Protein AF-A0A2T2R4X3-F1 (afdb_monomer)

Radius of gyration: 27.29 Å; Cα contacts (8 Å, |Δi|>4): 284; chains: 1; bounding box: 64×88×54 Å

Sequence (188 aa):
MTKTNITIAIIVLLVLVGGAMYLERGEDPSYSSNTPQATTTQSTSTDAGGTSTTTEAGTKVSGEVTSYDASQTASDGPYVLTIASGDGEVTVEVPSMGLSACAATDNIADMSNISEGQTVSVLGDKQDNGAIVPCESSDHYLRIGEDQGDTSGGTTEGKAIIGTSAGGHDIPAYTYGSGGTRLLFVGG

pLDDT: mean 72.34, std 20.8, range [32.41, 97.56]

Secondary structure (DSSP, 8-state):
--HHHHHHHHHHHHHHHHTTS---------------------------S---------EEEEEEEEEEE-GGGGGTPPEEEEEEETTEEEEEEE-STTGGG-TTGGGBPPGGG--TT-EEEEEEEEPTTS-EETTSSTT-EEEES-----TT-----EEEEEEE-TTS-EEEEEEE-STT--EEEE--

Structure (mmCIF, N/CA/C/O backbone):
data_AF-A0A2T2R4X3-F1
#
_entry.id   AF-A0A2T2R4X3-F1
#
loop_
_atom_site.group_PDB
_atom_site.id
_atom_site.type_symbol
_atom_site.label_atom_id
_atom_site.label_alt_id
_atom_site.label_comp_id
_atom_site.label_asym_id
_atom_site.label_entity_id
_atom_site.label_seq_id
_atom_site.pdbx_PDB_ins_code
_atom_site.Cartn_x
_atom_site.Cartn_y
_atom_site.Cartn_z
_atom_site.occupancy
_atom_site.B_iso_or_equiv
_atom_site.auth_seq_id
_atom_site.auth_comp_id
_atom_site.auth_asym_id
_atom_site.auth_atom_id
_atom_site.pdbx_PDB_model_num
ATOM 1 N N . MET A 1 1 ? -1.025 48.979 -0.654 1.00 52.56 1 MET A N 1
ATOM 2 C CA . MET A 1 1 ? 0.324 48.494 -0.292 1.00 52.56 1 MET A CA 1
ATOM 3 C C . MET A 1 1 ? 0.206 47.780 1.048 1.00 52.56 1 MET A C 1
ATOM 5 O O . MET A 1 1 ? -0.298 48.399 1.963 1.00 52.56 1 MET A O 1
ATOM 9 N N . THR A 1 2 ? 0.524 46.510 1.273 1.00 50.59 2 THR A N 1
ATOM 10 C CA . THR A 1 2 ? 1.277 45.515 0.495 1.00 50.59 2 THR A CA 1
ATOM 11 C C . THR A 1 2 ? 1.263 44.209 1.316 1.00 50.59 2 THR A C 1
ATOM 13 O O . THR A 1 2 ? 2.295 43.778 1.815 1.00 50.59 2 THR A O 1
ATOM 16 N N . LYS A 1 3 ? 0.101 43.570 1.533 1.00 50.53 3 LYS A N 1
ATOM 17 C CA . LYS A 1 3 ? 0.101 42.229 2.164 1.00 50.53 3 LYS A CA 1
ATOM 18 C C . LYS A 1 3 ? 0.698 41.176 1.221 1.00 50.53 3 LYS A C 1
ATOM 20 O O . LYS A 1 3 ? 1.437 40.311 1.665 1.00 50.53 3 LYS A O 1
ATOM 25 N N . THR A 1 4 ? 0.492 41.341 -0.085 1.00 55.78 4 THR A N 1
ATOM 26 C CA . THR A 1 4 ? 1.034 40.458 -1.128 1.00 55.78 4 THR A CA 1
ATOM 27 C C . THR A 1 4 ? 2.552 40.584 -1.307 1.00 55.78 4 THR A C 1
ATOM 29 O O . THR A 1 4 ? 3.206 39.610 -1.661 1.00 55.78 4 THR A O 1
ATOM 32 N N . ASN A 1 5 ? 3.152 41.744 -1.007 1.00 52.62 5 ASN A N 1
ATOM 33 C CA . ASN A 1 5 ? 4.594 41.933 -1.231 1.00 52.62 5 ASN A CA 1
ATOM 34 C C . ASN A 1 5 ? 5.452 41.363 -0.091 1.00 52.62 5 ASN A C 1
ATOM 36 O O . ASN A 1 5 ? 6.643 41.149 -0.292 1.00 52.62 5 ASN A O 1
ATOM 40 N N . ILE A 1 6 ? 4.866 41.090 1.082 1.00 60.84 6 ILE A N 1
ATOM 41 C CA . ILE A 1 6 ? 5.591 40.473 2.203 1.00 60.84 6 ILE A CA 1
ATOM 42 C C . ILE A 1 6 ? 5.824 38.981 1.928 1.00 60.84 6 ILE A C 1
ATOM 44 O O . ILE A 1 6 ? 6.917 38.480 2.171 1.00 60.84 6 ILE A O 1
ATOM 48 N N . THR A 1 7 ? 4.848 38.282 1.341 1.00 63.22 7 THR A N 1
ATOM 49 C CA . THR A 1 7 ? 4.974 36.848 1.034 1.00 63.22 7 THR A CA 1
ATOM 50 C C . THR A 1 7 ? 6.028 36.579 -0.043 1.00 63.22 7 THR A C 1
ATOM 52 O O . THR A 1 7 ? 6.824 35.655 0.096 1.00 63.22 7 THR A O 1
ATOM 55 N N . ILE A 1 8 ? 6.098 37.423 -1.079 1.00 66.50 8 ILE A N 1
ATOM 56 C CA . ILE A 1 8 ? 7.091 37.274 -2.157 1.00 66.50 8 ILE A CA 1
ATOM 57 C C . ILE A 1 8 ? 8.517 37.499 -1.624 1.00 66.50 8 ILE A C 1
ATOM 59 O O . ILE A 1 8 ? 9.433 36.772 -2.002 1.00 66.50 8 ILE A O 1
ATOM 63 N N . ALA A 1 9 ? 8.711 38.442 -0.695 1.00 64.88 9 ALA A N 1
ATOM 64 C CA . ALA A 1 9 ? 10.026 38.708 -0.109 1.00 64.88 9 ALA A CA 1
ATOM 65 C C . ALA A 1 9 ? 10.570 37.525 0.718 1.00 64.88 9 ALA A C 1
ATOM 67 O O . ALA A 1 9 ? 11.773 37.273 0.700 1.00 64.88 9 ALA A O 1
ATOM 68 N N . ILE A 1 10 ? 9.701 36.770 1.400 1.00 67.69 10 ILE A N 1
ATOM 69 C CA . ILE A 1 10 ? 10.103 35.613 2.221 1.00 67.69 10 ILE A CA 1
ATOM 70 C C . ILE A 1 10 ? 10.527 34.426 1.343 1.00 67.69 10 ILE A C 1
ATOM 72 O O . ILE A 1 10 ? 11.527 33.774 1.638 1.00 67.69 10 ILE A O 1
ATOM 76 N N . ILE A 1 11 ? 9.822 34.178 0.234 1.00 67.81 11 ILE A N 1
ATOM 77 C CA . ILE A 1 11 ? 10.152 33.077 -0.687 1.00 67.81 11 ILE A CA 1
ATOM 78 C C . ILE A 1 11 ? 11.501 33.334 -1.376 1.00 67.81 11 ILE A C 1
ATOM 80 O O . ILE A 1 11 ? 12.331 32.431 -1.457 1.00 67.81 11 ILE A O 1
ATOM 84 N N . VAL A 1 12 ? 11.770 34.575 -1.801 1.00 69.62 12 VAL A N 1
ATOM 85 C CA . VAL A 1 12 ? 13.061 34.939 -2.417 1.00 69.62 12 VAL A CA 1
ATOM 86 C C . VAL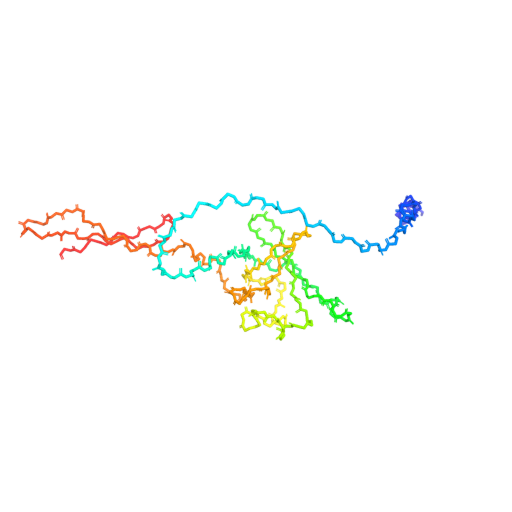 A 1 12 ? 14.222 34.803 -1.423 1.00 69.62 12 VAL A C 1
ATOM 88 O O . VAL A 1 12 ? 15.303 34.358 -1.806 1.00 69.62 12 VAL A O 1
ATOM 91 N N . LEU A 1 13 ? 14.004 35.119 -0.142 1.00 65.62 13 LEU A N 1
ATOM 92 C CA . LEU A 1 13 ? 15.028 34.956 0.893 1.00 65.62 13 LEU A CA 1
ATOM 93 C C . LEU A 1 13 ? 15.375 33.473 1.134 1.00 65.62 13 LEU A C 1
ATOM 95 O O . LEU A 1 13 ? 16.547 33.139 1.283 1.00 65.62 13 LEU A O 1
ATOM 99 N N . LEU A 1 14 ? 14.381 32.578 1.128 1.00 63.72 14 LEU A N 1
ATOM 100 C CA . LEU A 1 14 ? 14.600 31.140 1.338 1.00 63.72 14 LEU A CA 1
ATOM 101 C C . LEU A 1 14 ? 15.361 30.482 0.177 1.00 63.72 14 LEU A C 1
ATOM 103 O O . LEU A 1 14 ? 16.243 29.659 0.418 1.00 63.72 14 LEU A O 1
ATOM 107 N N . VAL A 1 15 ? 15.095 30.890 -1.067 1.00 62.38 15 VAL A N 1
ATOM 108 C CA . VAL A 1 15 ? 15.812 30.369 -2.247 1.00 62.38 15 VAL A CA 1
ATOM 109 C C . VAL A 1 15 ? 17.277 30.830 -2.272 1.00 62.38 15 VAL A C 1
ATOM 111 O O . VAL A 1 15 ? 18.151 30.069 -2.678 1.00 62.38 15 VAL A O 1
ATOM 114 N N . LEU A 1 16 ? 17.579 32.038 -1.782 1.00 59.97 16 LEU A N 1
ATOM 115 C CA . LEU A 1 16 ? 18.956 32.550 -1.735 1.00 59.97 16 LEU A CA 1
ATOM 116 C C . LEU A 1 16 ? 19.811 31.920 -0.626 1.00 59.97 16 LEU A C 1
ATOM 118 O O . LEU A 1 16 ? 21.020 31.800 -0.800 1.00 59.97 16 LEU A O 1
ATOM 122 N N . VAL A 1 17 ? 19.211 31.495 0.492 1.00 59.41 17 VAL A N 1
ATOM 123 C CA . VAL A 1 17 ? 19.948 30.832 1.587 1.00 59.41 17 VAL A CA 1
AT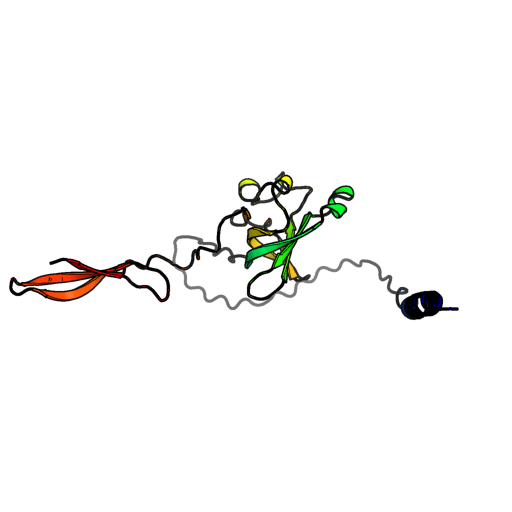OM 124 C C . VAL A 1 17 ? 20.090 29.321 1.345 1.00 59.41 17 VAL A C 1
ATOM 126 O O . VAL A 1 17 ? 21.105 28.740 1.721 1.00 59.41 17 VAL A O 1
ATOM 129 N N . GLY A 1 18 ? 19.132 28.680 0.663 1.00 52.25 18 GLY A N 1
ATOM 130 C CA . GLY A 1 18 ? 19.181 27.243 0.351 1.00 52.25 18 GLY A CA 1
ATOM 131 C C . GLY A 1 18 ? 20.086 26.848 -0.827 1.00 52.25 18 GLY A C 1
ATOM 132 O O . GLY A 1 18 ? 20.411 25.674 -0.978 1.00 52.25 18 GLY A O 1
ATOM 133 N N . GLY A 1 19 ? 20.522 27.803 -1.656 1.00 48.69 19 GLY A N 1
ATOM 134 C CA . GLY A 1 19 ? 21.270 27.533 -2.893 1.00 48.69 19 GLY A CA 1
ATOM 135 C C . GLY A 1 19 ? 22.766 27.220 -2.743 1.00 48.69 19 GLY A C 1
ATOM 136 O O . GLY A 1 19 ? 23.425 26.996 -3.753 1.00 48.69 19 GLY A O 1
ATOM 137 N N . ALA A 1 20 ? 23.328 27.214 -1.529 1.00 48.44 20 ALA A N 1
ATOM 138 C CA . ALA A 1 20 ? 24.778 27.080 -1.324 1.00 48.44 20 ALA A CA 1
ATOM 139 C C . ALA A 1 20 ? 25.260 25.679 -0.887 1.00 48.44 20 ALA A C 1
ATOM 141 O O . ALA A 1 20 ? 26.456 25.504 -0.681 1.00 48.44 20 ALA A O 1
ATOM 142 N N . MET A 1 21 ? 24.377 24.680 -0.745 1.00 52.19 21 MET A N 1
ATOM 143 C CA . MET A 1 21 ? 24.750 23.340 -0.240 1.00 52.19 21 MET A CA 1
ATOM 144 C C . MET A 1 21 ? 24.709 22.204 -1.275 1.00 52.19 21 MET A C 1
ATOM 146 O O . MET A 1 21 ? 24.630 21.041 -0.898 1.00 52.19 21 MET A O 1
ATOM 150 N N . TYR A 1 22 ? 24.796 22.500 -2.572 1.00 50.09 22 TYR A N 1
ATOM 151 C CA . TYR A 1 22 ? 24.893 21.456 -3.601 1.00 50.09 22 TYR A CA 1
ATOM 152 C C . TYR A 1 22 ? 26.055 21.718 -4.555 1.00 50.09 22 TYR A C 1
ATOM 154 O O . TYR A 1 22 ? 25.873 22.047 -5.722 1.00 50.09 22 TYR A O 1
ATOM 162 N N . LEU A 1 23 ? 27.274 21.580 -4.041 1.00 51.78 23 LEU A N 1
ATOM 163 C CA . LEU A 1 23 ? 28.455 21.329 -4.858 1.00 51.78 23 LEU A CA 1
ATOM 164 C C . LEU A 1 23 ? 29.497 20.582 -4.021 1.00 51.78 23 LEU A C 1
ATOM 166 O O . LEU A 1 23 ? 29.715 20.912 -2.863 1.00 51.78 23 LEU A O 1
ATOM 170 N N . GLU A 1 24 ? 30.117 19.597 -4.675 1.00 51.75 24 GLU A N 1
ATOM 171 C CA . GLU A 1 24 ? 31.257 18.775 -4.244 1.00 51.75 24 GLU A CA 1
ATOM 172 C C . GLU A 1 24 ? 30.943 17.502 -3.444 1.00 51.75 24 GLU A C 1
ATOM 174 O O . GLU A 1 24 ? 31.024 17.466 -2.220 1.00 51.75 24 GLU A O 1
ATOM 179 N N . ARG A 1 25 ? 30.761 16.393 -4.179 1.00 44.69 25 ARG A N 1
ATOM 180 C CA . ARG A 1 25 ? 31.727 15.282 -4.101 1.00 44.69 25 ARG A CA 1
ATOM 181 C C . ARG A 1 25 ? 31.624 14.363 -5.319 1.00 44.69 25 ARG A C 1
ATOM 183 O O . ARG A 1 25 ? 30.694 13.574 -5.441 1.00 44.69 25 ARG A O 1
ATOM 190 N N . GLY A 1 26 ? 32.583 14.498 -6.230 1.00 53.31 26 GLY A N 1
ATOM 191 C CA . GLY A 1 26 ? 32.941 13.433 -7.158 1.00 53.31 26 GLY A CA 1
ATOM 192 C C . GLY A 1 26 ? 34.090 12.638 -6.553 1.00 53.31 26 GLY A C 1
ATOM 193 O O . GLY A 1 26 ? 35.098 13.243 -6.204 1.00 53.31 26 GLY A O 1
ATOM 194 N N . GLU A 1 27 ? 33.932 11.322 -6.437 1.00 51.34 27 GLU A N 1
ATOM 195 C CA . GLU A 1 27 ? 35.016 10.359 -6.224 1.00 51.34 27 GLU A CA 1
ATOM 196 C C . GLU A 1 27 ? 34.699 9.103 -7.059 1.00 51.34 27 GLU A C 1
ATOM 198 O O . GLU A 1 27 ? 33.587 8.575 -7.023 1.00 51.34 27 GLU A O 1
ATOM 203 N N . ASP A 1 28 ? 35.671 8.703 -7.878 1.00 53.62 28 ASP A N 1
ATOM 204 C CA . ASP A 1 28 ? 35.612 7.641 -8.885 1.00 53.62 28 ASP A CA 1
ATOM 205 C C . ASP A 1 28 ? 35.375 6.225 -8.305 1.00 53.62 28 ASP A C 1
ATOM 207 O O . ASP A 1 28 ? 35.784 5.934 -7.177 1.00 53.62 28 ASP A O 1
ATOM 211 N N . PRO A 1 29 ? 34.804 5.283 -9.086 1.00 53.03 29 PRO A N 1
ATOM 212 C CA . PRO A 1 29 ? 34.627 3.897 -8.664 1.00 53.03 29 PRO A CA 1
ATOM 213 C C . PRO A 1 29 ? 35.933 3.100 -8.809 1.00 53.03 29 PRO A C 1
ATOM 215 O O . PRO A 1 29 ? 36.344 2.737 -9.912 1.00 53.03 29 PRO A O 1
ATOM 218 N N . SER A 1 30 ? 36.564 2.759 -7.684 1.00 47.72 30 SER A N 1
ATOM 219 C CA . SER A 1 30 ? 37.603 1.725 -7.631 1.00 47.72 30 SER A CA 1
ATOM 220 C C . SER A 1 30 ? 37.015 0.421 -7.096 1.00 47.72 30 SER A C 1
ATOM 222 O O . SER A 1 30 ? 36.612 0.320 -5.938 1.00 47.72 30 SER A O 1
ATOM 224 N N . TYR A 1 31 ? 36.970 -0.584 -7.968 1.00 50.25 31 TYR A N 1
ATOM 225 C CA . TYR A 1 31 ? 36.731 -1.983 -7.627 1.00 50.25 31 TYR A CA 1
ATOM 226 C C . TYR A 1 31 ? 37.808 -2.466 -6.640 1.00 50.25 31 TYR A C 1
ATOM 228 O O . TYR A 1 31 ? 38.994 -2.468 -6.969 1.00 50.25 31 TYR A O 1
ATOM 236 N N . SER A 1 32 ? 37.409 -2.942 -5.459 1.00 42.88 32 SER A N 1
ATOM 237 C CA . SER A 1 32 ? 38.261 -3.800 -4.630 1.00 42.88 32 SER A CA 1
ATOM 238 C C . SER A 1 32 ? 37.408 -4.770 -3.820 1.00 42.88 32 SER A C 1
ATOM 240 O O . SER A 1 32 ? 36.730 -4.409 -2.861 1.00 42.88 32 SER A O 1
ATOM 242 N N . SER A 1 33 ? 37.437 -6.024 -4.260 1.00 57.03 33 SER A N 1
ATOM 243 C CA . SER A 1 33 ? 36.934 -7.195 -3.558 1.00 57.03 33 SER A CA 1
ATOM 244 C C . SER A 1 33 ? 37.706 -7.395 -2.255 1.00 57.03 33 SER A C 1
ATOM 246 O O . SER A 1 33 ? 38.887 -7.729 -2.308 1.00 57.03 33 SER A O 1
ATOM 248 N N . ASN A 1 34 ? 37.049 -7.246 -1.105 1.00 45.91 34 ASN A N 1
ATOM 249 C CA . ASN A 1 34 ? 37.437 -7.923 0.132 1.00 45.91 34 ASN A CA 1
ATOM 250 C C . ASN A 1 34 ? 36.245 -8.005 1.086 1.00 45.91 34 ASN A C 1
ATOM 252 O O . ASN A 1 34 ? 35.848 -7.031 1.718 1.00 45.91 34 ASN A O 1
ATOM 256 N N . THR A 1 35 ? 35.699 -9.211 1.156 1.00 50.47 35 THR A N 1
ATOM 257 C CA . THR A 1 35 ? 34.667 -9.689 2.069 1.00 50.47 35 THR A CA 1
ATOM 258 C C . THR A 1 35 ? 35.179 -9.710 3.514 1.00 50.47 35 THR A C 1
ATOM 260 O O . THR A 1 35 ? 36.136 -10.434 3.797 1.00 50.47 35 THR A O 1
ATOM 263 N N . PR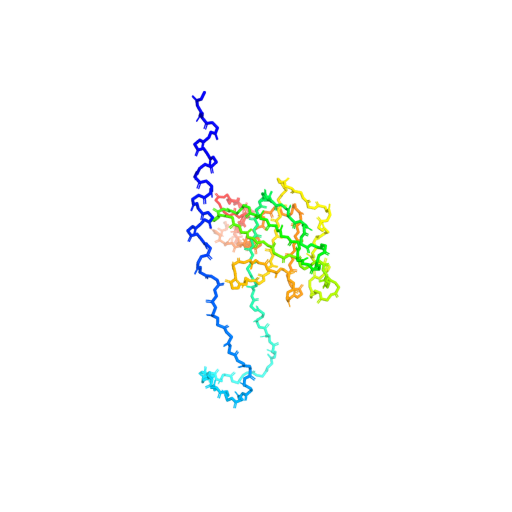O A 1 36 ? 34.522 -9.035 4.471 1.00 41.34 36 PRO A N 1
ATOM 264 C CA . PRO A 1 36 ? 34.576 -9.415 5.872 1.00 41.34 36 PRO A CA 1
ATOM 265 C C . PRO A 1 36 ? 33.493 -10.467 6.109 1.00 41.34 36 PRO A C 1
ATOM 267 O O . PRO A 1 36 ? 32.298 -10.185 6.146 1.00 41.34 36 PRO A O 1
ATOM 270 N N . GLN A 1 37 ? 33.946 -11.709 6.223 1.00 45.53 37 GLN A N 1
ATOM 271 C CA . GLN A 1 37 ? 33.173 -12.852 6.677 1.00 45.53 37 GLN A CA 1
ATOM 272 C C . GLN A 1 37 ? 32.629 -12.554 8.082 1.00 45.53 37 GLN A C 1
ATOM 274 O O . GLN A 1 37 ? 33.370 -12.576 9.064 1.00 45.53 37 GLN A O 1
ATOM 279 N N . ALA A 1 38 ? 31.336 -12.240 8.172 1.00 44.88 38 ALA A N 1
ATOM 280 C CA . ALA A 1 38 ? 30.631 -12.181 9.441 1.00 44.88 38 ALA A CA 1
ATOM 281 C C . ALA A 1 38 ? 30.484 -13.611 9.973 1.00 44.88 38 ALA A C 1
ATOM 283 O O . ALA A 1 38 ? 29.833 -14.463 9.371 1.00 44.88 38 ALA A O 1
ATOM 284 N N . THR A 1 39 ? 31.150 -13.874 11.093 1.00 39.62 39 THR A N 1
ATOM 285 C CA . THR A 1 39 ? 31.073 -15.120 11.850 1.00 39.62 39 THR A CA 1
ATOM 286 C C . THR A 1 39 ? 29.647 -15.333 12.348 1.00 39.62 39 THR A C 1
ATOM 288 O O . THR A 1 39 ? 29.223 -14.748 13.343 1.00 39.62 39 THR A O 1
ATOM 291 N N . THR A 1 40 ? 28.906 -16.192 11.657 1.00 41.94 40 THR A N 1
ATOM 292 C CA . THR A 1 40 ? 27.657 -16.770 12.146 1.00 41.94 40 THR A CA 1
ATOM 293 C C . THR A 1 40 ? 27.997 -17.806 13.214 1.00 41.94 40 THR A C 1
ATOM 295 O O . THR A 1 40 ? 28.657 -18.807 12.934 1.00 41.94 40 THR A O 1
ATOM 298 N N . THR A 1 41 ? 27.544 -17.590 14.448 1.00 37.69 41 THR A N 1
ATOM 299 C CA . THR A 1 41 ? 27.499 -18.651 15.461 1.00 37.69 41 THR A CA 1
ATOM 300 C C . THR A 1 41 ? 26.431 -19.652 15.034 1.00 37.69 41 THR A C 1
ATOM 302 O O . THR A 1 41 ? 25.245 -19.498 15.313 1.00 37.69 41 THR A O 1
ATOM 305 N N . GLN A 1 42 ? 26.873 -20.656 14.286 1.00 39.62 42 GLN A N 1
ATOM 306 C CA . GLN A 1 42 ? 26.091 -21.790 13.830 1.00 39.62 42 GLN A CA 1
ATOM 307 C C . GLN A 1 42 ? 25.998 -22.807 14.974 1.00 39.62 42 GLN A C 1
ATOM 309 O O . GLN A 1 42 ? 26.922 -23.581 15.217 1.00 39.62 42 GLN A O 1
ATOM 314 N N . SER A 1 43 ? 24.878 -22.803 15.696 1.00 40.34 43 SER A N 1
ATOM 315 C CA . SER A 1 43 ? 24.484 -23.959 16.503 1.00 40.34 43 SER A CA 1
ATOM 316 C C . SER A 1 43 ? 23.943 -25.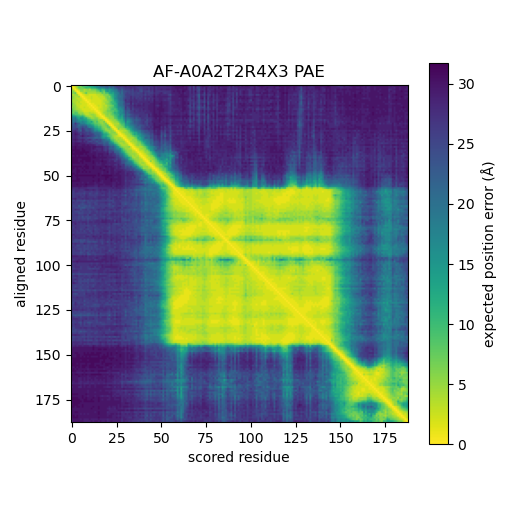024 15.557 1.00 40.34 43 SER A C 1
ATOM 318 O O . SER A 1 43 ? 22.785 -24.993 15.150 1.00 40.34 43 SER A O 1
ATOM 320 N N . THR A 1 44 ? 24.813 -25.948 15.166 1.00 32.41 44 THR A N 1
ATOM 321 C CA . THR A 1 44 ? 24.468 -27.114 14.355 1.00 32.41 44 THR A CA 1
ATOM 322 C C . THR A 1 44 ? 23.783 -28.153 15.242 1.00 32.41 44 THR A C 1
ATOM 324 O O . THR A 1 44 ? 24.449 -28.924 15.929 1.00 32.41 44 THR A O 1
ATOM 327 N N . SER A 1 45 ? 22.452 -28.197 15.237 1.00 40.75 45 SER A N 1
ATOM 328 C CA . SER A 1 45 ? 21.727 -29.426 15.563 1.00 40.75 45 SER A CA 1
ATOM 329 C C . SER A 1 45 ? 21.424 -30.138 14.252 1.00 40.75 45 SER A C 1
ATOM 331 O O . SER A 1 45 ? 20.571 -29.707 13.479 1.00 40.75 45 SER A O 1
ATOM 333 N N . THR A 1 46 ? 22.178 -31.198 13.978 1.00 41.69 46 THR A N 1
ATOM 334 C CA . THR A 1 46 ? 21.919 -32.108 12.866 1.00 41.69 46 THR A CA 1
ATOM 335 C C . THR A 1 46 ? 20.639 -32.878 13.164 1.00 41.69 46 THR A C 1
ATOM 337 O O . THR A 1 46 ? 20.672 -33.846 13.919 1.00 41.69 46 THR A O 1
ATOM 340 N N . ASP A 1 47 ? 19.531 -32.454 12.563 1.00 42.78 47 ASP A N 1
ATOM 341 C CA . ASP A 1 47 ? 18.364 -33.304 12.364 1.00 42.78 47 ASP A CA 1
ATOM 342 C C . ASP A 1 47 ? 18.039 -33.332 10.868 1.00 42.78 47 ASP A C 1
ATOM 344 O O . ASP A 1 47 ? 18.009 -32.307 10.182 1.00 42.78 47 ASP A O 1
ATOM 348 N N . ALA A 1 48 ? 17.937 -34.539 10.332 1.00 51.41 48 ALA A N 1
ATOM 349 C CA . ALA A 1 48 ? 17.823 -34.795 8.911 1.00 51.41 48 ALA A CA 1
ATOM 350 C C . ALA A 1 48 ? 16.343 -34.794 8.517 1.00 51.41 48 ALA A C 1
ATOM 352 O O . ALA A 1 48 ? 15.659 -35.798 8.691 1.00 51.41 48 ALA A O 1
ATOM 353 N N . GLY A 1 49 ? 15.860 -33.693 7.937 1.00 46.62 49 GLY A N 1
ATOM 354 C CA . GLY A 1 49 ? 14.574 -33.680 7.238 1.00 46.62 49 GLY A CA 1
ATOM 355 C C . GLY A 1 49 ? 13.863 -32.334 7.258 1.00 46.62 49 GLY A C 1
ATOM 356 O O . GLY A 1 49 ? 13.267 -31.965 8.260 1.00 46.62 49 GLY A O 1
ATOM 357 N N . GLY A 1 50 ? 13.861 -31.652 6.110 1.00 39.81 50 GLY A N 1
ATOM 358 C CA . GLY A 1 50 ? 13.010 -30.490 5.843 1.00 39.81 50 GLY A CA 1
ATOM 359 C C . GLY A 1 50 ? 13.730 -29.154 5.986 1.00 39.81 50 GLY A C 1
ATOM 360 O O . GLY A 1 50 ? 13.750 -28.552 7.054 1.00 39.81 50 GLY A O 1
ATOM 361 N N . THR A 1 51 ? 14.284 -28.652 4.883 1.00 34.50 51 THR A N 1
ATOM 362 C CA . THR A 1 51 ? 14.640 -27.236 4.755 1.00 34.50 51 THR A CA 1
ATOM 363 C C . THR A 1 51 ? 13.345 -26.425 4.701 1.00 34.50 51 THR A C 1
ATOM 365 O O . THR A 1 51 ? 12.829 -26.143 3.626 1.00 34.50 51 THR A O 1
ATOM 368 N N . SER A 1 52 ? 12.797 -26.081 5.864 1.00 41.16 52 SER A N 1
ATOM 369 C CA . SER A 1 52 ? 11.880 -24.950 5.981 1.00 41.16 52 SER A CA 1
ATOM 370 C C . SER A 1 52 ? 12.733 -23.690 6.028 1.00 41.16 52 SER A C 1
ATOM 372 O O . SER A 1 52 ? 13.290 -23.340 7.066 1.00 41.16 52 SER A O 1
ATOM 374 N N . THR A 1 53 ? 12.891 -23.032 4.883 1.00 36.44 53 THR A N 1
ATOM 375 C CA . THR A 1 53 ? 13.271 -21.621 4.841 1.00 36.44 53 THR A CA 1
ATOM 376 C C . THR A 1 53 ? 12.163 -20.837 5.529 1.00 36.44 53 THR A C 1
ATOM 378 O O . THR A 1 53 ? 11.067 -20.709 4.989 1.00 36.44 53 THR A O 1
ATOM 381 N N . THR A 1 54 ? 12.417 -20.359 6.743 1.00 41.44 54 THR A N 1
ATOM 382 C CA . THR A 1 54 ? 11.568 -19.351 7.376 1.00 41.44 54 THR A CA 1
ATOM 383 C C . THR A 1 54 ? 11.776 -18.054 6.603 1.00 41.44 54 THR A C 1
ATOM 385 O O . THR A 1 54 ? 12.719 -17.317 6.876 1.00 41.44 54 THR A O 1
ATOM 388 N N . THR A 1 55 ? 10.952 -17.839 5.578 1.00 48.81 55 THR A N 1
ATOM 389 C CA . THR A 1 55 ? 10.768 -16.553 4.899 1.00 48.81 55 THR A CA 1
ATOM 390 C C . THR A 1 55 ? 10.536 -15.500 5.981 1.00 48.81 55 THR A C 1
ATOM 392 O O . THR A 1 55 ? 9.617 -15.662 6.789 1.00 48.81 55 THR A O 1
ATOM 395 N N . GLU A 1 56 ? 11.387 -14.473 6.068 1.00 53.34 56 GLU A N 1
ATOM 396 C CA . GLU A 1 56 ? 11.081 -13.327 6.924 1.00 53.34 56 GLU A CA 1
ATOM 397 C C . GLU A 1 56 ? 9.730 -12.770 6.479 1.00 53.34 56 GLU A C 1
ATOM 399 O O . GLU A 1 56 ? 9.520 -12.447 5.312 1.00 53.34 56 GLU A O 1
ATOM 404 N N . ALA A 1 57 ? 8.774 -12.761 7.403 1.00 68.06 57 ALA A N 1
ATOM 405 C CA . ALA A 1 57 ? 7.457 -12.222 7.138 1.00 68.06 57 ALA A CA 1
ATOM 406 C C . ALA A 1 57 ? 7.606 -10.704 7.005 1.00 68.06 57 ALA A C 1
ATOM 408 O O . ALA A 1 57 ? 7.989 -10.049 7.975 1.00 68.06 57 ALA A O 1
ATOM 409 N N . GLY A 1 58 ? 7.336 -10.170 5.812 1.00 86.31 58 GLY A N 1
ATOM 410 C CA . GLY A 1 58 ? 7.410 -8.740 5.527 1.00 86.31 58 GLY A CA 1
ATOM 411 C C . GLY A 1 58 ? 6.578 -7.872 6.484 1.00 86.31 58 GLY A C 1
ATOM 412 O O . GLY A 1 58 ? 5.832 -8.335 7.351 1.00 86.31 58 GLY A O 1
ATOM 413 N N . THR A 1 59 ? 6.665 -6.559 6.305 1.00 92.62 59 THR A N 1
ATOM 414 C CA . THR A 1 59 ? 5.883 -5.589 7.075 1.00 92.62 59 THR A CA 1
ATOM 415 C C . THR A 1 59 ? 4.435 -5.565 6.592 1.00 92.62 59 THR A C 1
ATOM 417 O O . THR A 1 59 ? 4.156 -5.201 5.449 1.00 92.62 59 THR A O 1
ATOM 420 N N . LYS A 1 60 ? 3.499 -5.921 7.482 1.00 93.31 60 LYS A N 1
ATOM 421 C CA . LYS A 1 60 ? 2.057 -5.790 7.240 1.00 93.31 60 LYS A CA 1
ATOM 422 C C . LYS A 1 60 ? 1.554 -4.432 7.723 1.00 93.31 60 LYS A C 1
ATOM 424 O O . LYS A 1 60 ? 1.731 -4.090 8.889 1.00 93.31 60 LYS A O 1
ATOM 429 N N . VAL A 1 61 ? 0.862 -3.700 6.856 1.00 94.06 61 VAL A N 1
ATOM 430 C CA . VAL A 1 61 ? 0.140 -2.470 7.198 1.00 94.06 61 VAL A CA 1
ATOM 431 C C . VAL A 1 61 ? -1.268 -2.511 6.614 1.00 94.06 61 VAL A C 1
ATOM 433 O O . VAL A 1 61 ? -1.531 -3.151 5.597 1.00 94.06 61 VAL A O 1
ATOM 436 N N . SER A 1 62 ? -2.211 -1.846 7.264 1.00 93.19 62 SER A N 1
ATOM 437 C CA . SER A 1 62 ? -3.536 -1.621 6.704 1.00 93.19 62 SER A CA 1
ATOM 438 C C . SER A 1 62 ? -4.076 -0.295 7.205 1.00 93.19 62 SER A C 1
ATOM 440 O O . SER A 1 62 ? -3.771 0.131 8.317 1.00 93.19 62 SER A O 1
ATOM 442 N N . GLY A 1 63 ? -4.864 0.365 6.370 1.00 94.19 63 GLY A N 1
ATOM 443 C CA . GLY A 1 63 ? -5.355 1.698 6.655 1.00 94.19 63 GLY A CA 1
ATOM 444 C C . GLY A 1 63 ? -6.091 2.297 5.472 1.00 94.19 63 GLY A C 1
ATOM 445 O O . GLY A 1 63 ? -6.376 1.613 4.488 1.00 94.19 63 GLY A O 1
ATOM 446 N N . GLU A 1 64 ? -6.405 3.578 5.590 1.00 95.88 64 GLU A N 1
ATOM 447 C CA . GLU A 1 64 ? -7.080 4.346 4.547 1.00 95.88 64 GLU A CA 1
ATOM 448 C C . GLU A 1 64 ? -6.055 5.028 3.641 1.00 95.88 64 GLU A C 1
ATOM 450 O O . GLU A 1 64 ? -5.086 5.608 4.126 1.00 95.88 64 GLU A O 1
ATOM 455 N N . VAL A 1 65 ? -6.261 4.974 2.327 1.00 96.81 65 VAL A N 1
ATOM 456 C CA . VAL A 1 65 ? -5.433 5.702 1.360 1.00 96.81 65 VAL A CA 1
ATOM 457 C C . VAL A 1 65 ? -5.710 7.197 1.499 1.00 96.81 65 VAL A C 1
ATOM 459 O O . VAL A 1 65 ? -6.807 7.655 1.188 1.00 96.81 65 VAL A O 1
ATOM 462 N N . THR A 1 66 ? -4.719 7.968 1.939 1.00 97.50 66 THR A N 1
ATOM 463 C CA . THR A 1 66 ? -4.821 9.430 2.077 1.00 97.50 66 THR A CA 1
ATOM 464 C C . THR A 1 66 ? -4.280 10.181 0.871 1.00 97.50 66 THR A C 1
ATOM 466 O O . THR A 1 66 ? -4.666 11.325 0.651 1.00 97.50 66 THR A O 1
ATOM 469 N N . SER A 1 67 ? -3.393 9.559 0.091 1.00 96.88 67 SER A N 1
ATOM 470 C CA . SER A 1 67 ? -2.859 10.140 -1.138 1.00 96.88 67 SER A CA 1
ATOM 471 C C . SER A 1 67 ? -2.463 9.061 -2.140 1.00 96.88 67 SER A C 1
ATOM 473 O O . SER A 1 67 ? -1.978 7.993 -1.755 1.00 96.88 67 SER A O 1
ATOM 475 N N . TYR A 1 68 ? -2.653 9.360 -3.424 1.00 95.12 68 TYR A N 1
ATOM 476 C CA . TYR A 1 68 ? -2.227 8.529 -4.546 1.00 95.12 68 TYR A CA 1
ATOM 477 C C . TYR A 1 68 ? -1.492 9.380 -5.588 1.00 95.12 68 TYR A C 1
ATOM 479 O O . TYR A 1 68 ? -2.071 10.300 -6.170 1.00 95.12 68 TYR A O 1
ATOM 487 N N . ASP A 1 69 ? -0.224 9.057 -5.847 1.00 94.12 69 ASP A N 1
ATOM 488 C CA . ASP A 1 69 ? 0.611 9.729 -6.839 1.00 94.12 69 ASP A CA 1
ATOM 489 C C . ASP A 1 69 ? 1.121 8.739 -7.897 1.00 94.12 69 ASP A C 1
ATOM 491 O O . ASP A 1 69 ? 1.939 7.854 -7.638 1.00 94.12 69 ASP A O 1
ATOM 495 N N . ALA A 1 70 ? 0.636 8.921 -9.126 1.00 92.31 70 ALA A N 1
ATOM 496 C CA . ALA A 1 70 ? 1.074 8.191 -10.313 1.00 92.31 70 ALA A CA 1
ATOM 497 C C . ALA A 1 70 ? 1.987 9.030 -11.225 1.00 92.31 70 ALA A C 1
ATOM 499 O O . ALA A 1 70 ? 2.314 8.600 -12.331 1.00 92.31 70 ALA A O 1
ATOM 500 N N . SER A 1 71 ? 2.396 10.233 -10.812 1.00 91.50 71 SER A N 1
ATOM 501 C CA . SER A 1 71 ? 3.181 11.152 -11.646 1.00 91.50 71 SER A CA 1
ATOM 502 C C . SER A 1 71 ? 4.534 10.573 -12.063 1.00 91.50 71 SER A C 1
ATOM 504 O O . SER A 1 71 ? 5.014 10.858 -13.162 1.00 91.50 71 SER A O 1
ATOM 506 N N . GLN A 1 72 ? 5.120 9.706 -11.232 1.00 88.62 72 GLN A N 1
ATOM 507 C CA . GLN A 1 72 ? 6.417 9.093 -11.510 1.00 88.62 72 GLN A CA 1
ATOM 508 C C . GLN A 1 72 ? 6.357 8.010 -12.594 1.00 88.62 72 GLN A C 1
ATOM 510 O O . GLN A 1 72 ? 7.379 7.712 -13.210 1.00 88.62 72 GLN A O 1
ATOM 515 N N . THR A 1 73 ? 5.171 7.483 -12.908 1.00 87.56 73 THR A N 1
ATOM 516 C CA . THR A 1 73 ? 5.002 6.430 -13.925 1.00 87.56 73 THR A CA 1
ATOM 517 C C . THR A 1 73 ? 5.370 6.880 -15.337 1.00 87.56 73 THR A C 1
ATOM 519 O O . THR A 1 73 ? 5.746 6.056 -16.163 1.00 87.56 73 THR A O 1
ATOM 522 N N . ALA A 1 74 ? 5.337 8.189 -15.615 1.00 86.38 74 ALA A N 1
ATOM 523 C CA . ALA A 1 74 ? 5.769 8.745 -16.898 1.00 86.38 74 ALA A CA 1
ATOM 524 C C . ALA A 1 74 ? 7.284 8.603 -17.151 1.00 86.38 74 ALA A C 1
ATOM 526 O O . ALA A 1 74 ? 7.723 8.718 -18.294 1.00 86.38 74 ALA A O 1
ATOM 527 N N . SER A 1 75 ? 8.059 8.366 -16.092 1.00 87.31 75 SER A N 1
ATOM 528 C CA . SER A 1 75 ? 9.511 8.161 -16.119 1.00 87.31 75 SER A CA 1
ATOM 529 C C . SER A 1 75 ? 9.881 6.781 -15.566 1.00 87.31 75 SER A C 1
ATOM 531 O O . SER A 1 75 ? 10.926 6.637 -14.936 1.00 87.31 75 SER A O 1
ATOM 533 N N . ASP A 1 76 ? 8.995 5.795 -15.737 1.00 84.56 76 ASP A N 1
ATOM 534 C CA . ASP A 1 76 ? 9.150 4.416 -15.253 1.00 84.56 76 ASP A CA 1
ATOM 535 C C . ASP A 1 76 ? 9.307 4.290 -13.721 1.00 84.56 76 ASP A C 1
ATOM 537 O O . ASP A 1 76 ? 9.811 3.291 -13.210 1.00 84.56 76 ASP A O 1
ATOM 541 N N . GLY A 1 77 ? 8.869 5.301 -12.966 1.00 88.25 77 GLY A N 1
ATOM 542 C CA . GLY A 1 77 ? 8.879 5.305 -11.504 1.00 88.25 77 GLY A CA 1
ATOM 543 C C . GLY A 1 77 ? 7.668 4.593 -10.889 1.00 88.25 77 GLY A C 1
ATOM 544 O O . GLY A 1 77 ? 6.689 4.311 -11.587 1.00 88.25 77 GLY A O 1
ATOM 545 N N . PRO A 1 78 ? 7.707 4.275 -9.586 1.00 93.50 78 PRO A N 1
ATOM 546 C CA . PRO A 1 78 ? 6.640 3.539 -8.916 1.00 93.50 78 PRO A CA 1
ATOM 547 C C . PRO A 1 78 ? 5.358 4.372 -8.772 1.00 93.50 78 PRO A C 1
ATOM 549 O O . PRO A 1 78 ? 5.377 5.602 -8.818 1.00 93.50 78 PRO A O 1
ATOM 552 N N . TYR A 1 79 ? 4.237 3.690 -8.547 1.00 94.69 79 TYR A N 1
ATOM 553 C CA . TYR A 1 79 ? 3.070 4.300 -7.922 1.00 94.69 79 TYR A CA 1
ATOM 554 C C . TYR A 1 79 ? 3.373 4.521 -6.445 1.00 94.69 79 TYR A C 1
ATOM 556 O O . TYR A 1 79 ? 3.816 3.595 -5.761 1.00 94.69 79 TYR A O 1
ATOM 564 N N . VAL A 1 80 ? 3.113 5.727 -5.954 1.00 95.81 80 VAL A N 1
ATOM 565 C CA . VAL A 1 80 ? 3.327 6.081 -4.552 1.00 95.81 80 VAL A CA 1
ATOM 566 C C . VAL A 1 80 ? 1.969 6.254 -3.889 1.00 95.81 80 VAL A C 1
ATOM 568 O O . VAL A 1 80 ? 1.154 7.069 -4.319 1.00 95.81 80 VAL A O 1
ATOM 571 N N . LEU A 1 81 ? 1.721 5.472 -2.845 1.00 96.31 81 LEU A N 1
ATOM 572 C CA . LEU A 1 81 ? 0.514 5.554 -2.036 1.00 96.31 81 LEU A CA 1
ATOM 573 C C . LEU A 1 81 ? 0.884 5.960 -0.617 1.00 96.31 81 LEU A C 1
ATOM 575 O O . LEU A 1 81 ? 1.827 5.419 -0.045 1.00 96.31 81 LEU A O 1
ATOM 579 N N . THR A 1 82 ? 0.102 6.852 -0.024 1.00 97.38 82 THR A N 1
ATOM 580 C CA . THR A 1 82 ? 0.185 7.145 1.409 1.00 97.38 82 THR A CA 1
ATOM 581 C C . THR A 1 82 ? -1.02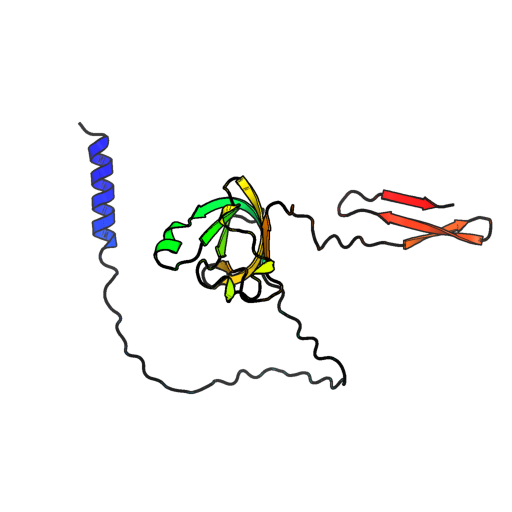7 6.545 2.095 1.00 97.38 82 THR A C 1
ATOM 583 O O . THR A 1 82 ? -2.162 6.778 1.680 1.00 97.38 82 THR A O 1
ATOM 586 N N . ILE A 1 83 ? -0.785 5.757 3.138 1.00 96.38 83 ILE A N 1
ATOM 587 C CA . ILE A 1 83 ? -1.813 5.070 3.914 1.00 96.38 83 ILE A CA 1
ATOM 588 C C . ILE A 1 83 ? -1.791 5.614 5.339 1.00 96.38 83 ILE A C 1
ATOM 590 O O . ILE A 1 83 ? -0.764 5.538 6.014 1.00 96.38 83 ILE A O 1
ATOM 594 N N . ALA A 1 84 ? -2.925 6.108 5.828 1.00 96.06 84 ALA A N 1
ATOM 595 C CA . ALA A 1 84 ? -3.121 6.393 7.242 1.00 96.06 84 ALA A CA 1
ATOM 596 C C . ALA A 1 84 ? -3.434 5.095 7.996 1.00 96.06 84 ALA A C 1
ATOM 598 O O . ALA A 1 84 ? -4.512 4.514 7.855 1.00 96.06 84 ALA A O 1
ATOM 599 N N . SER A 1 85 ? -2.475 4.656 8.805 1.00 92.44 85 SER A N 1
ATOM 600 C CA . SER A 1 85 ? -2.587 3.540 9.743 1.00 92.44 85 SER A CA 1
ATOM 601 C C . SER A 1 85 ? -2.767 4.062 11.176 1.00 92.44 85 SER A C 1
ATOM 603 O O . SER A 1 85 ? -2.531 5.237 11.461 1.00 92.44 85 SER A O 1
ATOM 605 N N . GLY A 1 86 ? -3.155 3.189 12.110 1.00 86.50 86 GLY A N 1
ATOM 606 C CA . GLY A 1 86 ? -3.303 3.543 13.529 1.00 86.50 86 GLY A CA 1
ATOM 607 C C . GLY A 1 86 ? -2.024 4.108 14.169 1.00 86.50 86 GLY A C 1
ATOM 608 O O . GLY A 1 86 ? -2.112 4.902 15.103 1.00 86.50 86 GLY A O 1
ATOM 609 N N . ASP A 1 87 ? -0.856 3.751 13.627 1.00 85.25 87 ASP A N 1
ATOM 610 C CA . ASP A 1 87 ? 0.464 4.197 14.095 1.00 85.25 87 ASP A CA 1
ATOM 611 C C . ASP A 1 87 ? 0.987 5.459 13.379 1.00 85.25 87 ASP A C 1
ATOM 613 O O . ASP A 1 87 ? 2.057 5.967 13.720 1.00 85.25 87 ASP A O 1
ATOM 617 N N . GLY A 1 88 ? 0.249 5.979 12.391 1.00 92.56 88 GLY A N 1
ATOM 618 C CA . GLY A 1 88 ? 0.638 7.130 11.575 1.00 92.56 88 GLY A CA 1
ATOM 619 C C . GLY A 1 88 ? 0.533 6.868 10.073 1.00 92.56 88 GLY A C 1
ATOM 620 O O . GLY A 1 88 ? -0.060 5.886 9.630 1.00 92.56 88 GLY A O 1
ATOM 621 N N . GLU A 1 89 ? 1.106 7.768 9.278 1.00 96.06 89 GLU A N 1
ATOM 622 C CA . GLU A 1 89 ? 1.137 7.634 7.820 1.00 96.06 89 GLU A CA 1
ATOM 623 C C . GLU A 1 89 ? 2.304 6.751 7.367 1.00 96.06 89 GLU A C 1
ATOM 625 O O . GLU A 1 89 ? 3.426 6.868 7.865 1.00 96.06 89 GLU A O 1
ATOM 630 N N . VAL A 1 90 ? 2.034 5.867 6.410 1.00 96.62 90 VAL A N 1
ATOM 631 C CA . VAL A 1 90 ? 3.008 4.944 5.825 1.00 96.62 90 VAL A CA 1
ATOM 632 C C . VAL A 1 90 ? 2.973 5.073 4.310 1.00 96.62 90 VAL A C 1
ATOM 634 O O . VAL A 1 90 ? 1.902 5.048 3.705 1.00 96.62 90 VAL A O 1
ATOM 637 N N . THR A 1 91 ? 4.149 5.181 3.698 1.00 97.56 91 THR A N 1
ATOM 638 C CA . THR A 1 91 ? 4.299 5.218 2.241 1.00 97.56 91 THR A CA 1
ATOM 639 C C . THR A 1 91 ? 4.441 3.805 1.687 1.00 97.56 91 THR A C 1
ATOM 641 O O . THR A 1 91 ? 5.198 2.992 2.219 1.00 97.56 91 THR A O 1
ATOM 644 N N . VAL A 1 92 ? 3.741 3.517 0.598 1.00 96.81 92 VAL A N 1
ATOM 645 C CA . VAL A 1 92 ? 3.818 2.262 -0.149 1.00 96.81 92 VAL A CA 1
ATOM 646 C C . VAL A 1 92 ? 4.228 2.571 -1.578 1.00 96.81 92 VAL A C 1
ATOM 648 O O . VAL A 1 92 ? 3.618 3.413 -2.235 1.00 96.81 92 VAL A O 1
ATOM 651 N N . GLU A 1 93 ? 5.260 1.884 -2.055 1.00 96.00 93 GLU A N 1
ATOM 652 C CA . GLU A 1 93 ? 5.789 2.036 -3.407 1.00 96.00 93 GLU A CA 1
ATOM 653 C C . GLU A 1 93 ? 5.504 0.762 -4.201 1.00 96.00 93 GLU A C 1
ATOM 655 O O . GLU A 1 93 ? 6.010 -0.319 -3.896 1.00 96.00 93 GLU A O 1
ATOM 660 N N . VAL A 1 94 ? 4.669 0.885 -5.231 1.00 94.38 94 VAL A N 1
ATOM 661 C CA . VAL A 1 94 ? 4.315 -0.226 -6.118 1.00 94.38 94 VAL A CA 1
ATOM 662 C C . VAL A 1 94 ? 5.020 -0.009 -7.452 1.00 94.38 94 VAL A C 1
ATOM 664 O O . VAL A 1 94 ? 4.732 0.984 -8.124 1.00 94.38 94 VAL A O 1
ATOM 667 N N . PRO A 1 95 ? 5.934 -0.898 -7.876 1.00 90.94 95 PRO A N 1
ATOM 668 C CA . PRO A 1 95 ? 6.603 -0.768 -9.167 1.00 90.94 95 PRO A CA 1
ATOM 669 C C . PRO A 1 95 ? 5.571 -0.668 -10.296 1.00 90.94 95 PRO A C 1
ATOM 671 O O . PRO A 1 95 ? 4.695 -1.519 -10.399 1.00 90.94 95 PRO A O 1
ATOM 674 N N . SER A 1 96 ? 5.637 0.373 -11.130 1.00 85.06 96 SER A N 1
ATOM 675 C CA . SER A 1 96 ? 4.708 0.528 -12.262 1.00 85.06 96 SER A CA 1
ATOM 676 C C . SER A 1 96 ? 5.168 -0.287 -13.469 1.00 85.06 96 SER A C 1
ATOM 678 O O . SER A 1 96 ? 4.393 -1.004 -14.104 1.00 85.06 96 SER A O 1
ATOM 680 N N . MET A 1 97 ? 6.471 -0.237 -13.733 1.00 72.69 97 MET A N 1
ATOM 681 C CA . MET A 1 97 ? 7.175 -1.083 -14.675 1.00 72.69 97 MET A CA 1
ATOM 682 C C . MET A 1 97 ? 7.720 -2.312 -13.959 1.00 72.69 97 MET A C 1
ATOM 684 O O . MET A 1 97 ? 8.292 -2.223 -12.877 1.00 72.69 97 MET A O 1
ATOM 688 N N . GLY A 1 98 ? 7.540 -3.481 -14.569 1.00 69.56 98 GLY A N 1
ATOM 689 C CA . GLY A 1 98 ? 7.999 -4.728 -13.966 1.00 69.56 98 GLY A CA 1
ATOM 690 C C . GLY A 1 98 ? 7.032 -5.323 -12.946 1.00 69.56 98 GLY A C 1
ATOM 691 O O . GLY A 1 98 ? 7.439 -6.224 -12.225 1.00 69.56 98 GLY A O 1
ATOM 692 N N . LEU A 1 99 ? 5.745 -4.944 -12.943 1.00 79.56 99 LEU A N 1
ATOM 693 C CA . LEU A 1 99 ? 4.727 -5.749 -12.250 1.00 79.56 99 LEU A CA 1
ATOM 694 C C . LEU A 1 99 ? 4.776 -7.210 -12.699 1.00 79.56 99 LEU A C 1
ATOM 696 O O . LEU A 1 99 ? 4.640 -8.092 -11.872 1.00 79.56 99 LEU A O 1
ATOM 700 N N . SER A 1 100 ? 5.069 -7.487 -13.971 1.00 82.00 100 SER A N 1
ATOM 701 C CA . SER A 1 100 ? 5.292 -8.853 -14.470 1.00 82.00 100 SER A CA 1
ATOM 702 C C . SER A 1 100 ? 6.567 -9.526 -13.941 1.00 82.00 100 SER A C 1
ATOM 704 O O . SER A 1 100 ? 6.717 -10.733 -14.084 1.00 82.00 100 SER A O 1
ATOM 706 N N . ALA A 1 101 ? 7.517 -8.749 -13.419 1.00 82.38 101 ALA A N 1
ATOM 707 C CA . ALA A 1 101 ? 8.732 -9.228 -12.759 1.00 82.38 101 ALA A CA 1
ATOM 708 C C . ALA A 1 101 ? 8.579 -9.271 -11.228 1.00 82.38 101 ALA A C 1
ATOM 710 O O . ALA A 1 101 ? 9.482 -9.726 -10.531 1.00 82.38 101 ALA A O 1
ATOM 711 N N . CYS A 1 102 ? 7.443 -8.799 -10.719 1.00 89.44 102 CYS A N 1
ATOM 712 C CA . CYS A 1 102 ? 7.096 -8.848 -9.318 1.00 89.44 102 CYS A CA 1
ATOM 713 C C . CYS A 1 102 ? 6.819 -10.289 -8.902 1.00 89.44 102 CYS A C 1
ATOM 715 O O . CYS A 1 102 ? 6.081 -10.993 -9.584 1.00 89.44 102 CYS A O 1
ATOM 717 N N . ALA A 1 103 ? 7.359 -10.746 -7.775 1.00 89.88 103 ALA A N 1
ATOM 718 C CA . ALA A 1 103 ? 7.059 -12.100 -7.308 1.00 89.88 103 ALA A CA 1
ATOM 719 C C . ALA A 1 103 ? 5.585 -12.237 -6.879 1.00 89.88 103 ALA A C 1
ATOM 721 O O . ALA A 1 103 ? 5.016 -13.326 -6.940 1.00 89.88 103 ALA A O 1
ATOM 722 N N . ALA A 1 104 ? 4.967 -11.121 -6.487 1.00 91.56 104 ALA A N 1
ATOM 723 C CA . ALA A 1 104 ? 3.598 -11.035 -5.999 1.00 91.56 104 ALA A CA 1
ATOM 724 C C . ALA A 1 104 ? 2.572 -10.545 -7.033 1.00 91.56 104 ALA A C 1
ATOM 726 O O . ALA A 1 104 ? 1.481 -10.176 -6.618 1.00 91.56 104 ALA A O 1
ATOM 727 N N . THR A 1 105 ? 2.863 -10.518 -8.343 1.00 90.06 105 THR A N 1
ATOM 728 C CA . THR A 1 105 ? 1.990 -9.885 -9.365 1.00 90.06 105 THR A CA 1
ATOM 729 C C . THR A 1 105 ? 0.502 -10.198 -9.200 1.00 90.06 105 THR A C 1
ATOM 731 O O . THR A 1 105 ? -0.322 -9.290 -9.251 1.00 90.06 105 THR A O 1
ATOM 734 N N . ASP A 1 106 ? 0.161 -11.466 -8.959 1.00 89.94 106 ASP A N 1
ATOM 735 C CA . ASP A 1 106 ? -1.228 -11.934 -8.848 1.00 89.94 106 ASP A CA 1
ATOM 736 C C . ASP A 1 106 ? -1.926 -11.493 -7.545 1.00 89.94 106 ASP A C 1
ATOM 738 O O . ASP A 1 106 ? -3.150 -11.553 -7.434 1.00 89.94 106 ASP A O 1
ATOM 742 N N . ASN A 1 107 ? -1.153 -11.045 -6.556 1.00 91.81 107 ASN A N 1
ATOM 743 C CA . ASN A 1 107 ? -1.601 -10.588 -5.241 1.00 91.81 107 ASN A CA 1
ATOM 744 C C . ASN A 1 107 ? -1.576 -9.055 -5.095 1.00 91.81 107 ASN A C 1
ATOM 746 O O . ASN A 1 107 ? -1.884 -8.536 -4.016 1.00 91.81 107 ASN A O 1
ATOM 750 N N . ILE A 1 108 ? -1.207 -8.329 -6.153 1.00 93.75 108 ILE A N 1
ATOM 751 C CA . ILE A 1 108 ? -1.238 -6.867 -6.197 1.00 93.75 108 ILE A CA 1
ATOM 752 C C . ILE A 1 108 ? -2.524 -6.424 -6.879 1.00 93.75 108 ILE A C 1
ATOM 754 O O . ILE A 1 108 ? -2.802 -6.773 -8.024 1.00 93.75 108 ILE A O 1
ATOM 758 N N . ALA A 1 109 ? -3.324 -5.648 -6.155 1.00 92.62 109 ALA A N 1
ATOM 759 C CA . ALA A 1 109 ? -4.520 -5.027 -6.683 1.00 92.62 109 ALA A CA 1
ATOM 760 C C . ALA A 1 109 ? -4.176 -4.158 -7.896 1.00 92.62 109 ALA A C 1
ATOM 762 O O . ALA A 1 109 ? -3.084 -3.609 -8.012 1.00 92.62 109 ALA A O 1
ATOM 763 N N . ASP A 1 110 ? -5.136 -3.998 -8.796 1.00 91.00 110 ASP A N 1
ATOM 764 C CA . ASP A 1 110 ? -4.971 -3.082 -9.915 1.00 91.00 110 ASP A CA 1
ATOM 765 C C . ASP A 1 110 ? -4.933 -1.635 -9.395 1.00 91.00 110 ASP A C 1
ATOM 767 O O . ASP A 1 110 ? -5.891 -1.162 -8.777 1.00 91.00 110 ASP A O 1
ATOM 771 N N . MET A 1 111 ? -3.827 -0.930 -9.655 1.00 90.56 111 MET A N 1
ATOM 772 C CA . MET A 1 111 ? -3.612 0.449 -9.200 1.00 90.56 111 MET A CA 1
ATOM 773 C C . MET A 1 111 ? -4.665 1.416 -9.744 1.00 90.56 111 MET A C 1
ATOM 775 O O . MET A 1 111 ? -4.937 2.430 -9.110 1.00 90.56 111 MET A O 1
ATOM 779 N N . SER A 1 112 ? -5.293 1.099 -10.881 1.00 89.56 112 SER A N 1
ATOM 780 C CA . SER A 1 112 ? -6.377 1.906 -11.450 1.00 89.56 112 SER A CA 1
ATOM 781 C C . SER A 1 112 ? -7.685 1.835 -10.651 1.00 89.56 112 SER A C 1
ATOM 783 O O . SER A 1 112 ? -8.542 2.703 -10.810 1.00 89.56 112 SER A O 1
ATOM 785 N N . ASN A 1 113 ? -7.831 0.838 -9.771 1.00 91.25 113 ASN A N 1
ATOM 786 C CA . ASN A 1 113 ? -8.995 0.667 -8.899 1.00 91.25 113 ASN A CA 1
ATOM 787 C C . ASN A 1 113 ? -8.797 1.269 -7.500 1.00 91.25 113 ASN A C 1
ATOM 789 O O . ASN A 1 113 ? -9.721 1.213 -6.683 1.00 91.25 113 ASN A O 1
ATOM 793 N N . ILE A 1 114 ? -7.612 1.823 -7.219 1.00 93.00 114 ILE A N 1
ATOM 794 C CA . ILE A 1 114 ? -7.310 2.465 -5.942 1.00 93.00 114 ILE A CA 1
ATOM 795 C C . ILE A 1 114 ? -7.720 3.936 -5.984 1.00 93.00 114 ILE A C 1
ATOM 797 O O . ILE A 1 114 ? -7.552 4.629 -6.986 1.00 93.00 114 ILE A O 1
ATOM 801 N N . SER A 1 115 ? -8.301 4.427 -4.894 1.00 93.69 115 SER A N 1
ATOM 802 C CA . SER A 1 115 ? -8.690 5.831 -4.744 1.00 93.69 115 SER A CA 1
ATOM 803 C C . SER A 1 115 ? -8.492 6.302 -3.308 1.00 93.69 115 SER A C 1
ATOM 805 O O . SER A 1 115 ? -8.516 5.502 -2.374 1.00 93.69 115 SER A O 1
ATOM 807 N N . GLU A 1 116 ? -8.312 7.610 -3.129 1.00 95.50 116 GLU A N 1
ATOM 808 C CA . GLU A 1 116 ? -8.274 8.228 -1.800 1.00 95.50 116 GLU A CA 1
ATOM 809 C C . GLU A 1 116 ? -9.574 7.941 -1.027 1.00 95.50 116 GLU A C 1
ATOM 811 O O . GLU A 1 116 ? -10.665 7.903 -1.604 1.00 95.50 116 GLU A O 1
ATOM 816 N N . GLY A 1 117 ? -9.455 7.707 0.279 1.00 93.94 117 GLY A N 1
ATOM 817 C CA . GLY A 1 117 ? -10.553 7.297 1.157 1.00 93.94 117 GLY A CA 1
ATOM 818 C C . GLY A 1 117 ? -10.852 5.793 1.151 1.00 93.94 117 GLY A C 1
ATOM 819 O O . GLY A 1 117 ? -11.739 5.338 1.870 1.00 93.94 117 GLY A O 1
ATOM 820 N N . GLN A 1 118 ? -10.145 4.999 0.344 1.00 94.25 118 GLN A N 1
ATOM 821 C CA . GLN A 1 118 ? -10.337 3.552 0.288 1.00 94.25 118 GLN A CA 1
ATOM 822 C C . GLN A 1 118 ? -9.473 2.834 1.328 1.00 94.25 118 GLN A C 1
ATOM 824 O O . GLN A 1 118 ? -8.310 3.177 1.529 1.00 94.25 118 GLN A O 1
ATOM 829 N N . THR A 1 119 ? -10.014 1.794 1.961 1.00 94.31 119 THR A N 1
ATOM 830 C CA . THR A 1 119 ? -9.239 0.923 2.851 1.00 94.31 119 THR A CA 1
ATOM 831 C C . THR A 1 119 ? -8.428 -0.087 2.049 1.00 94.31 119 THR A C 1
ATOM 833 O O . THR A 1 119 ? -8.956 -0.754 1.154 1.00 94.31 119 THR A O 1
ATOM 836 N N . VAL A 1 120 ? -7.153 -0.226 2.398 1.00 94.81 120 VAL A N 1
ATOM 837 C CA . VAL A 1 120 ? -6.227 -1.180 1.783 1.00 94.81 120 VAL A CA 1
ATOM 838 C C . VAL A 1 120 ? -5.460 -1.973 2.843 1.00 94.81 120 VAL A C 1
ATOM 840 O O . VAL A 1 120 ? -5.291 -1.533 3.985 1.00 94.81 120 VAL A O 1
ATOM 843 N N . SER A 1 121 ? -4.968 -3.151 2.461 1.00 94.25 121 SER A N 1
ATOM 844 C CA . SER A 1 121 ? -4.026 -3.945 3.253 1.00 94.25 121 SER A CA 1
ATOM 845 C C . SER A 1 121 ? -2.816 -4.319 2.408 1.00 94.25 121 SER A C 1
ATOM 847 O O . SER A 1 121 ? -2.955 -4.718 1.252 1.00 94.25 121 SER A O 1
ATOM 849 N N . VAL A 1 122 ? -1.629 -4.164 2.987 1.00 95.12 122 VAL A N 1
ATOM 850 C CA . VAL A 1 122 ? -0.343 -4.313 2.310 1.00 95.12 122 VAL A CA 1
ATOM 851 C C . VAL A 1 122 ? 0.559 -5.207 3.141 1.00 95.12 122 VAL A C 1
ATOM 853 O O . VAL A 1 122 ? 0.647 -5.040 4.357 1.00 95.12 122 VAL A O 1
ATOM 856 N N . LEU A 1 123 ? 1.248 -6.127 2.481 1.00 95.06 123 LEU A N 1
ATOM 857 C CA . LEU A 1 123 ? 2.369 -6.877 3.030 1.00 95.06 123 LEU A CA 1
ATOM 858 C C . LEU A 1 123 ? 3.536 -6.744 2.062 1.00 95.06 123 LEU A C 1
ATOM 860 O O . LEU A 1 123 ? 3.410 -7.119 0.897 1.00 95.06 123 LEU A O 1
ATOM 864 N N . GLY A 1 124 ? 4.654 -6.217 2.546 1.00 95.38 124 GLY A N 1
ATOM 865 C CA . GLY A 1 124 ? 5.848 -6.025 1.735 1.00 95.38 124 GLY A CA 1
ATOM 866 C C . GLY A 1 124 ? 7.082 -5.738 2.568 1.00 95.38 124 GLY A C 1
ATOM 867 O O . GLY A 1 124 ? 6.998 -5.585 3.787 1.00 95.38 124 GLY A O 1
ATOM 868 N N . ASP A 1 125 ? 8.221 -5.610 1.907 1.00 95.12 125 ASP A N 1
ATOM 869 C CA . ASP A 1 125 ? 9.474 -5.300 2.583 1.00 95.12 125 ASP A CA 1
ATOM 870 C C . ASP A 1 125 ? 9.602 -3.803 2.826 1.00 95.12 125 ASP A C 1
ATOM 872 O O . ASP A 1 125 ? 9.235 -2.979 1.985 1.00 95.12 125 ASP A O 1
ATOM 876 N N . LYS A 1 126 ? 10.094 -3.446 4.013 1.00 95.44 126 LYS A N 1
ATOM 877 C CA . LYS A 1 126 ? 10.332 -2.053 4.378 1.00 95.44 126 LYS A CA 1
ATOM 878 C C . LYS A 1 126 ? 11.722 -1.644 3.908 1.00 95.44 126 LYS A C 1
ATOM 880 O O . LYS A 1 126 ? 12.713 -2.201 4.365 1.00 95.44 126 LYS A O 1
ATOM 885 N N . GLN A 1 127 ? 11.773 -0.639 3.048 1.00 94.31 127 GLN A N 1
ATOM 886 C CA . GLN A 1 127 ? 13.002 -0.093 2.493 1.00 94.31 127 GLN A CA 1
ATOM 887 C C . GLN A 1 127 ? 13.669 0.912 3.444 1.00 94.31 127 GLN A C 1
ATOM 889 O O . GLN A 1 127 ? 13.063 1.397 4.407 1.00 94.31 127 GLN A O 1
ATOM 894 N N . ASP A 1 128 ? 14.916 1.282 3.142 1.00 93.81 128 ASP A N 1
ATOM 895 C CA . ASP A 1 128 ? 15.714 2.238 3.928 1.00 93.81 128 ASP A CA 1
ATOM 896 C C . ASP A 1 128 ? 15.072 3.635 4.022 1.00 93.81 128 ASP A C 1
ATOM 898 O O . ASP A 1 128 ? 15.255 4.349 5.010 1.00 93.81 128 ASP A O 1
ATOM 902 N N . ASN A 1 129 ? 14.289 4.030 3.011 1.00 91.94 129 ASN A N 1
ATOM 903 C CA . ASN A 1 129 ? 13.515 5.279 3.005 1.00 91.94 129 ASN A CA 1
ATOM 904 C C . ASN A 1 129 ? 12.237 5.202 3.869 1.00 91.94 129 ASN A C 1
ATOM 906 O O . ASN A 1 129 ? 11.531 6.199 4.015 1.00 91.94 129 ASN A O 1
ATOM 910 N N . GLY A 1 130 ? 11.938 4.034 4.442 1.00 93.38 130 GLY A N 1
ATOM 911 C CA . GLY A 1 130 ? 10.750 3.762 5.240 1.00 93.38 130 GLY A CA 1
ATOM 912 C C . GLY A 1 130 ? 9.515 3.342 4.441 1.00 93.38 130 GLY A C 1
ATOM 913 O O . GLY A 1 130 ? 8.506 3.026 5.075 1.00 93.38 130 GLY A O 1
ATOM 914 N N . ALA A 1 131 ? 9.581 3.312 3.106 1.00 95.94 131 ALA A N 1
ATOM 915 C CA . ALA A 1 131 ? 8.490 2.855 2.254 1.00 95.94 131 ALA A CA 1
ATOM 916 C C . ALA A 1 131 ? 8.351 1.329 2.292 1.00 95.94 131 ALA A C 1
ATOM 918 O O . ALA A 1 131 ? 9.328 0.609 2.490 1.00 95.94 131 ALA A O 1
ATOM 919 N N . ILE A 1 132 ? 7.132 0.833 2.092 1.00 96.12 132 ILE A N 1
ATOM 920 C CA . ILE A 1 132 ? 6.853 -0.600 1.964 1.00 96.12 132 ILE A CA 1
ATOM 921 C C . ILE A 1 132 ? 6.715 -0.953 0.483 1.00 96.12 132 ILE A C 1
ATOM 923 O O . ILE A 1 132 ? 5.940 -0.319 -0.233 1.00 96.12 132 ILE A O 1
ATOM 927 N N . VAL A 1 133 ? 7.422 -1.993 0.042 1.00 95.75 133 VAL A N 1
ATOM 928 C CA . VAL A 1 133 ? 7.389 -2.495 -1.336 1.00 95.75 133 VAL A CA 1
ATOM 929 C C . VAL A 1 133 ? 6.797 -3.910 -1.352 1.00 95.75 133 VAL A C 1
ATOM 931 O O . VAL A 1 133 ? 7.474 -4.879 -0.993 1.00 95.75 133 VAL A O 1
ATOM 934 N N . PRO A 1 134 ? 5.533 -4.086 -1.776 1.00 95.00 134 PRO A N 1
ATOM 935 C CA . PRO A 1 134 ? 4.864 -5.383 -1.783 1.00 95.00 134 PRO A CA 1
ATOM 936 C C . PRO A 1 134 ? 5.239 -6.194 -3.030 1.00 95.00 134 PRO A C 1
ATOM 938 O O . PRO A 1 134 ? 4.375 -6.528 -3.829 1.00 95.00 134 PRO A O 1
ATOM 941 N N . CYS A 1 135 ? 6.528 -6.474 -3.258 1.00 93.25 135 CYS A N 1
ATOM 942 C CA . CYS A 1 135 ? 6.937 -7.077 -4.534 1.00 93.25 135 CYS A CA 1
ATOM 943 C C . CYS A 1 135 ? 8.033 -8.146 -4.491 1.00 93.25 135 CYS A C 1
ATOM 945 O O . CYS A 1 135 ? 8.062 -9.021 -5.358 1.00 93.25 135 CYS A O 1
ATOM 947 N N . GLU A 1 136 ? 8.916 -8.101 -3.495 1.00 90.50 136 GLU A N 1
ATOM 948 C CA . GLU A 1 136 ? 10.128 -8.935 -3.482 1.00 90.50 136 GLU A CA 1
ATOM 949 C C . GLU A 1 136 ? 9.872 -10.428 -3.185 1.00 90.50 136 GLU A C 1
ATOM 951 O O . GLU A 1 136 ? 10.668 -11.277 -3.585 1.00 90.50 136 GLU A O 1
ATOM 956 N N . SER A 1 137 ? 8.737 -10.771 -2.564 1.00 91.94 137 SER A N 1
ATOM 957 C CA . SER A 1 137 ? 8.328 -12.147 -2.246 1.00 91.94 137 SER A CA 1
ATOM 958 C C . SER A 1 137 ? 6.966 -12.487 -2.850 1.00 91.94 137 SER A C 1
ATOM 960 O O . SER A 1 137 ? 6.118 -11.614 -3.008 1.00 91.94 137 SER A O 1
ATOM 962 N N . SER A 1 138 ? 6.722 -13.767 -3.148 1.00 92.38 138 SER A N 1
ATOM 963 C CA . SER A 1 138 ? 5.421 -14.258 -3.632 1.00 92.38 138 SER A CA 1
ATOM 964 C C . SER A 1 138 ? 4.301 -14.137 -2.599 1.00 92.38 138 SER A C 1
ATOM 966 O O . SER A 1 138 ? 3.126 -14.124 -2.963 1.00 92.38 138 SER A O 1
ATOM 968 N N . ASP A 1 139 ? 4.667 -14.047 -1.320 1.00 91.56 139 ASP A N 1
ATOM 969 C CA . ASP A 1 139 ?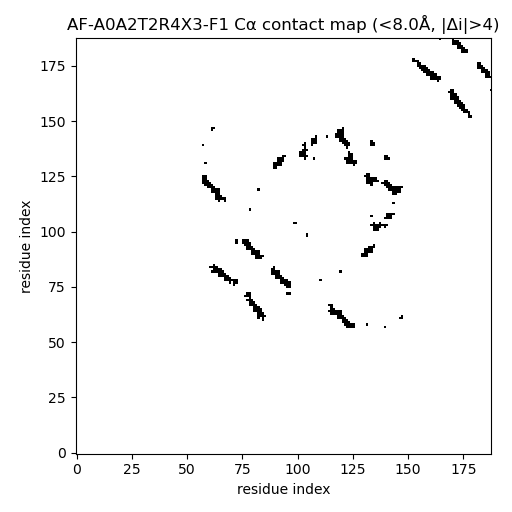 3.723 -13.895 -0.213 1.00 91.56 139 ASP A CA 1
ATOM 970 C C . ASP A 1 139 ? 3.278 -12.436 -0.017 1.00 91.56 139 ASP A C 1
ATOM 972 O O . ASP A 1 139 ? 2.344 -12.174 0.744 1.00 91.56 139 ASP A O 1
ATOM 976 N N . HIS A 1 140 ? 3.924 -11.476 -0.690 1.00 94.81 140 HIS A N 1
ATOM 977 C CA . HIS A 1 140 ? 3.534 -10.070 -0.631 1.00 94.81 140 HIS A CA 1
ATOM 978 C C . HIS A 1 140 ? 2.179 -9.827 -1.286 1.00 94.81 140 HIS A C 1
ATOM 980 O O . HIS A 1 140 ? 1.725 -10.584 -2.145 1.00 94.81 140 HIS A O 1
ATOM 986 N N . TYR A 1 141 ? 1.521 -8.749 -0.865 1.00 94.75 141 TYR A N 1
ATOM 987 C CA . TYR A 1 141 ? 0.240 -8.359 -1.430 1.00 94.75 141 TYR A CA 1
ATOM 988 C C . TYR A 1 141 ? -0.065 -6.882 -1.216 1.00 94.75 141 TYR A C 1
ATOM 990 O O . TYR A 1 141 ? 0.448 -6.230 -0.306 1.00 94.75 141 TYR A O 1
ATOM 998 N N . LEU A 1 142 ? -0.988 -6.394 -2.034 1.00 94.88 142 LEU A N 1
ATOM 999 C CA . LEU A 1 142 ? -1.668 -5.119 -1.878 1.00 94.88 142 LEU A CA 1
ATOM 1000 C C . LEU A 1 142 ? -3.121 -5.353 -2.267 1.00 94.88 142 LEU A C 1
ATOM 1002 O O . LEU A 1 142 ? -3.402 -5.675 -3.414 1.00 94.88 142 LEU A O 1
ATOM 1006 N N . ARG A 1 143 ? -4.045 -5.248 -1.317 1.00 94.69 143 ARG A N 1
ATOM 1007 C CA . ARG A 1 143 ? -5.451 -5.616 -1.514 1.00 94.69 143 ARG A CA 1
ATOM 1008 C C . ARG A 1 143 ? -6.372 -4.480 -1.116 1.00 94.69 143 ARG A C 1
ATOM 1010 O O . ARG A 1 143 ? -6.096 -3.743 -0.173 1.00 94.69 143 ARG A O 1
ATOM 1017 N N . ILE A 1 144 ? -7.471 -4.363 -1.850 1.00 93.56 144 ILE A N 1
ATOM 1018 C CA . ILE A 1 144 ? -8.498 -3.339 -1.670 1.00 93.56 144 ILE A CA 1
ATOM 1019 C C . ILE A 1 144 ? -9.647 -3.919 -0.847 1.00 93.56 144 ILE A C 1
ATOM 1021 O O . ILE A 1 144 ? -10.133 -5.003 -1.161 1.00 93.56 144 ILE A O 1
ATOM 1025 N N . GLY A 1 145 ? -10.122 -3.178 0.154 1.00 83.44 145 GLY A N 1
ATOM 1026 C CA . GLY A 1 145 ? -11.352 -3.500 0.884 1.00 83.44 145 GLY A CA 1
ATOM 1027 C C . GLY A 1 145 ? -11.279 -4.750 1.763 1.00 83.44 145 GLY A C 1
ATOM 1028 O O . GLY A 1 145 ? -12.285 -5.131 2.355 1.00 83.44 145 GLY A O 1
ATOM 1029 N N . GLU A 1 146 ? -10.111 -5.386 1.873 1.00 69.69 146 GLU A N 1
ATOM 1030 C CA . GLU A 1 146 ? -9.868 -6.333 2.953 1.00 69.69 146 GLU A CA 1
ATOM 1031 C C . GLU A 1 146 ? -9.663 -5.515 4.224 1.00 69.69 146 GLU A C 1
ATOM 1033 O O . GLU A 1 146 ? -8.600 -4.933 4.455 1.00 69.69 146 GLU A O 1
ATOM 1038 N N . ASP A 1 147 ? -10.744 -5.423 5.002 1.00 54.47 147 ASP A N 1
ATOM 1039 C CA . ASP A 1 147 ? -10.730 -4.875 6.349 1.00 54.47 147 ASP A CA 1
ATOM 1040 C C . ASP A 1 147 ? -9.575 -5.486 7.147 1.00 54.47 147 ASP A C 1
ATOM 1042 O O . ASP A 1 147 ? -9.149 -6.618 6.902 1.00 54.47 147 ASP A O 1
ATOM 1046 N N . GLN A 1 148 ? -9.124 -4.744 8.158 1.00 51.75 148 GLN A N 1
ATOM 1047 C CA . GLN A 1 148 ? -8.176 -5.137 9.203 1.00 51.75 148 GLN A CA 1
ATOM 1048 C C . GLN A 1 148 ? -8.637 -6.348 10.043 1.00 51.75 148 GLN A C 1
ATOM 1050 O O . GLN A 1 148 ? -8.429 -6.398 11.253 1.00 51.75 148 GLN A O 1
ATOM 1055 N N . GLY A 1 149 ? -9.263 -7.352 9.435 1.00 46.06 149 GLY A N 1
ATOM 1056 C CA . GLY A 1 149 ? -9.465 -8.685 9.967 1.00 46.06 149 GLY A CA 1
ATOM 1057 C C . GLY A 1 149 ? -8.131 -9.412 10.050 1.00 46.06 149 GLY A C 1
ATOM 1058 O O . GLY A 1 149 ? -7.865 -10.357 9.316 1.00 46.06 149 GLY A O 1
ATOM 1059 N N . ASP A 1 150 ? -7.257 -8.916 10.921 1.00 46.31 150 ASP A N 1
ATOM 1060 C CA . ASP A 1 150 ? -6.760 -9.715 12.026 1.00 46.31 150 ASP A CA 1
ATOM 1061 C C . ASP A 1 150 ? -6.557 -11.195 11.669 1.00 46.31 150 ASP A C 1
ATOM 1063 O O . ASP A 1 150 ? -7.201 -12.095 12.201 1.00 46.31 150 ASP A O 1
ATOM 1067 N N . THR A 1 151 ? -5.601 -11.470 10.780 1.00 47.31 151 THR A N 1
ATOM 1068 C CA . THR A 1 151 ? -5.066 -12.827 10.565 1.00 47.31 151 THR A CA 1
ATOM 1069 C C . THR A 1 151 ? -4.145 -13.252 11.723 1.00 47.31 151 THR A C 1
ATOM 1071 O O . THR A 1 151 ? -3.248 -14.069 11.558 1.00 47.31 151 THR A O 1
ATOM 1074 N N . SER A 1 152 ? -4.359 -12.672 12.903 1.00 44.03 152 SER A N 1
ATOM 1075 C CA . SER A 1 152 ? -3.820 -13.063 14.206 1.00 44.03 152 SER A CA 1
ATOM 1076 C C . SER A 1 152 ? -4.928 -13.353 15.223 1.00 44.03 152 SER A C 1
ATOM 1078 O O . SER A 1 152 ? -4.657 -13.944 16.267 1.00 44.03 152 SER A O 1
ATOM 1080 N N . GLY A 1 153 ? -6.191 -13.080 14.888 1.00 44.75 153 GLY A N 1
ATOM 1081 C CA . GLY A 1 153 ? -7.339 -13.733 15.493 1.00 44.75 153 GLY A CA 1
ATOM 1082 C C . GLY A 1 153 ? -7.468 -15.148 14.948 1.00 44.75 153 GLY A C 1
ATOM 1083 O O . GLY A 1 153 ? -8.489 -15.486 14.353 1.00 44.75 153 GLY A O 1
ATOM 1084 N N . GLY A 1 154 ? -6.438 -15.985 15.131 1.00 39.78 154 GLY A N 1
ATOM 1085 C CA . GLY A 1 154 ? -6.637 -17.424 15.059 1.00 39.78 154 GLY A CA 1
ATOM 1086 C C . GLY A 1 154 ? -7.840 -17.705 15.941 1.00 39.78 154 GLY A C 1
ATOM 1087 O O . GLY A 1 154 ? -7.793 -17.417 17.140 1.00 39.78 154 GLY A O 1
ATOM 1088 N N . THR A 1 155 ? -8.944 -18.148 15.340 1.00 43.72 155 THR A N 1
ATOM 1089 C CA . THR A 1 155 ? -10.104 -18.637 16.072 1.00 43.72 155 THR A CA 1
ATOM 1090 C C . THR A 1 155 ? -9.555 -19.751 16.936 1.00 43.72 155 THR A C 1
ATOM 1092 O O . THR A 1 155 ? -9.318 -20.867 16.485 1.00 43.72 155 THR A O 1
ATOM 1095 N N . THR A 1 156 ? -9.203 -19.410 18.171 1.00 46.53 156 THR A N 1
ATOM 1096 C CA . THR A 1 156 ? -8.682 -20.378 19.110 1.00 46.53 156 THR A CA 1
ATOM 1097 C C . THR A 1 156 ? -9.932 -21.110 19.527 1.00 46.53 156 THR A C 1
ATOM 1099 O O . THR A 1 156 ? -10.667 -20.653 20.401 1.00 46.53 156 THR A O 1
ATOM 1102 N N . GLU A 1 157 ? -10.235 -22.201 18.828 1.00 50.50 157 GLU A N 1
ATOM 1103 C CA . GLU A 1 157 ? -11.192 -23.189 19.295 1.00 50.50 157 GLU A CA 1
ATOM 1104 C C . GLU A 1 157 ? -10.634 -23.767 20.599 1.00 50.50 157 GLU A C 1
ATOM 1106 O O . GLU A 1 157 ? -9.965 -24.796 20.653 1.00 50.50 157 GLU A O 1
ATOM 1111 N N . GLY A 1 158 ? -10.853 -23.031 21.683 1.00 58.50 158 GLY A N 1
ATOM 1112 C CA . GLY A 1 158 ? -10.574 -23.469 23.030 1.00 58.50 158 GLY A CA 1
ATOM 1113 C C . GLY A 1 158 ? -11.684 -24.416 23.441 1.00 58.50 158 GLY A C 1
ATOM 1114 O O . GLY A 1 158 ? -12.764 -23.974 23.835 1.00 58.50 158 GLY A O 1
ATOM 1115 N N . LYS A 1 159 ? -11.428 -25.722 23.346 1.00 66.62 159 LYS A N 1
ATOM 1116 C CA . LYS A 1 159 ? -12.245 -26.730 24.019 1.00 66.62 159 LYS A CA 1
ATOM 1117 C C . LYS A 1 159 ? -11.724 -26.888 25.445 1.00 66.62 159 LYS A C 1
ATOM 1119 O O . LYS A 1 159 ? -10.645 -27.439 25.650 1.00 66.62 159 LYS A O 1
ATOM 1124 N N . ALA A 1 160 ? -12.490 -26.430 26.428 1.00 74.12 160 ALA A N 1
ATOM 1125 C CA . ALA A 1 160 ? -12.193 -26.642 27.843 1.00 74.12 160 ALA A CA 1
ATOM 1126 C C . ALA A 1 160 ? -13.235 -27.581 28.454 1.00 74.12 160 ALA A C 1
ATOM 1128 O O . ALA A 1 160 ? -14.416 -27.473 28.142 1.00 74.12 160 ALA A O 1
ATOM 1129 N N . ILE A 1 161 ? -12.829 -28.493 29.335 1.00 74.94 161 ILE A N 1
ATOM 1130 C CA . ILE A 1 161 ? -13.788 -29.237 30.159 1.00 74.94 161 ILE A CA 1
ATOM 1131 C C . ILE A 1 161 ? -14.041 -28.407 31.413 1.00 74.94 161 ILE A C 1
ATOM 1133 O O . ILE A 1 161 ? -13.116 -28.156 32.182 1.00 74.94 161 ILE A O 1
ATOM 1137 N N . ILE A 1 162 ? -15.280 -27.949 31.599 1.00 80.25 162 ILE A N 1
ATOM 1138 C CA . ILE A 1 162 ? -15.655 -27.096 32.743 1.00 80.25 162 ILE A CA 1
ATOM 1139 C C . ILE A 1 162 ? -16.273 -27.886 33.899 1.00 80.25 162 ILE A C 1
ATOM 1141 O O . ILE A 1 162 ? -16.521 -27.332 34.967 1.00 80.25 162 ILE A O 1
ATOM 1145 N N . GLY A 1 163 ? -16.506 -29.183 33.703 1.00 78.75 163 GLY A N 1
ATOM 1146 C CA . GLY A 1 163 ? -17.000 -30.081 34.736 1.00 78.75 163 GLY A CA 1
ATOM 1147 C C . GLY A 1 163 ? -17.437 -31.428 34.176 1.00 78.75 163 GLY A C 1
ATOM 1148 O O . GLY A 1 163 ? -17.306 -31.693 32.982 1.00 78.75 163 GLY A O 1
ATOM 1149 N N . THR A 1 164 ? -17.997 -32.256 35.052 1.00 79.69 164 THR A N 1
ATOM 1150 C CA . THR A 1 164 ? -18.543 -33.577 34.728 1.00 79.69 164 THR A CA 1
ATOM 1151 C C . THR A 1 164 ? -19.991 -33.632 35.216 1.00 79.69 164 THR A C 1
ATOM 1153 O O . THR A 1 164 ? -20.296 -33.238 36.342 1.00 79.69 164 THR A O 1
ATOM 1156 N N . SER A 1 165 ? -20.901 -34.077 34.355 1.00 78.38 165 SER A N 1
ATOM 1157 C CA . SER A 1 165 ? -22.324 -34.251 34.656 1.00 78.38 165 SER A CA 1
ATOM 1158 C C . SER A 1 165 ? -22.561 -35.335 35.715 1.00 78.38 165 SER A C 1
ATOM 1160 O O . SER A 1 165 ? -21.719 -36.203 35.945 1.00 78.38 165 SER A O 1
ATOM 1162 N N . ALA A 1 166 ? -23.754 -35.347 36.320 1.00 76.81 166 ALA A N 1
ATOM 1163 C CA . ALA A 1 166 ? -24.146 -36.370 37.298 1.00 76.81 166 ALA A CA 1
ATOM 1164 C C . ALA A 1 166 ? -24.139 -37.808 36.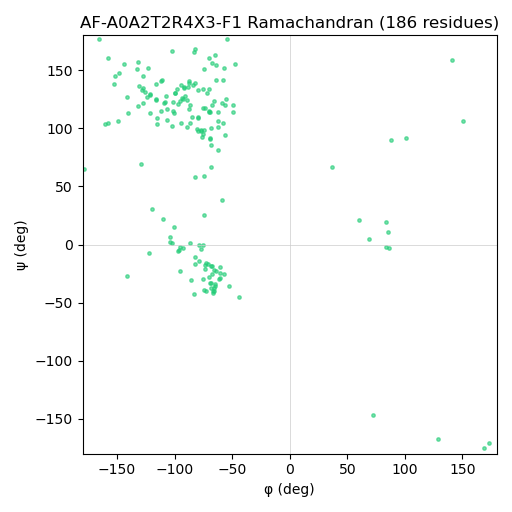729 1.00 76.81 166 ALA A C 1
ATOM 1166 O O . ALA A 1 166 ? -24.071 -38.766 37.495 1.00 76.81 166 ALA A O 1
ATOM 1167 N N . GLY A 1 167 ? -24.188 -37.960 35.399 1.00 83.31 167 GLY A N 1
ATOM 1168 C CA . GLY A 1 167 ? -24.055 -39.241 34.698 1.00 83.31 167 GLY A CA 1
ATOM 1169 C C . GLY A 1 167 ? -22.611 -39.652 34.384 1.00 83.31 167 GLY A C 1
ATOM 1170 O O . GLY A 1 167 ? -22.410 -40.693 33.771 1.00 83.31 167 GLY A O 1
ATOM 1171 N N . GLY A 1 168 ? -21.609 -38.857 34.778 1.00 83.88 168 GLY A N 1
ATOM 1172 C CA . GLY A 1 168 ? -20.192 -39.152 34.538 1.00 83.88 168 GLY A CA 1
ATOM 1173 C C . GLY A 1 168 ? -19.654 -38.705 33.174 1.00 83.88 168 GLY A C 1
ATOM 1174 O O . GLY A 1 168 ? -18.543 -39.082 32.818 1.00 83.88 168 GLY A O 1
ATOM 1175 N N . HIS A 1 169 ? -20.406 -37.910 32.408 1.00 77.50 169 HIS A N 1
ATOM 1176 C CA . HIS A 1 169 ? -19.947 -37.362 31.125 1.00 77.50 169 HIS A CA 1
ATOM 1177 C C . HIS A 1 169 ? -19.347 -35.967 31.290 1.00 77.50 169 HIS A C 1
ATOM 1179 O O . HIS A 1 169 ? -19.933 -35.135 31.985 1.00 77.50 169 HIS A O 1
ATOM 1185 N N . ASP A 1 170 ? -18.227 -35.701 30.622 1.00 79.31 170 ASP A N 1
ATOM 1186 C CA . ASP A 1 170 ? -17.598 -34.380 30.590 1.00 79.31 170 ASP A CA 1
ATOM 1187 C C . ASP A 1 170 ? -18.489 -33.339 29.905 1.00 79.31 170 ASP A C 1
ATOM 1189 O O . ASP A 1 170 ? -19.129 -33.621 28.893 1.00 79.31 170 ASP A O 1
ATOM 1193 N N . ILE A 1 171 ? -18.488 -32.120 30.445 1.00 76.25 171 ILE A N 1
ATOM 1194 C CA . ILE A 1 171 ? -19.210 -30.965 29.911 1.00 76.25 171 ILE A CA 1
ATOM 1195 C C . ILE A 1 171 ? -18.193 -30.077 29.184 1.00 76.25 171 ILE A C 1
ATOM 1197 O O . ILE A 1 171 ? -17.420 -29.362 29.842 1.00 76.25 171 ILE A O 1
ATOM 1201 N N . PRO A 1 172 ? -18.140 -30.120 27.842 1.00 67.56 172 PRO A N 1
ATOM 1202 C CA . PRO A 1 172 ? -17.267 -29.247 27.086 1.00 67.56 172 PRO A CA 1
ATOM 1203 C C . PRO A 1 172 ? -17.839 -27.826 27.040 1.00 67.56 172 PRO A C 1
ATOM 1205 O O . PRO A 1 172 ? -19.015 -27.599 26.755 1.00 67.56 172 PRO A O 1
ATOM 1208 N N . ALA A 1 173 ? -16.965 -26.864 27.286 1.00 70.19 173 ALA A N 1
ATOM 1209 C CA . ALA A 1 173 ? -17.146 -25.467 26.960 1.00 70.19 173 ALA A CA 1
ATOM 1210 C C . ALA A 1 173 ? -16.398 -25.162 25.666 1.00 70.19 173 ALA A C 1
ATOM 1212 O O . ALA A 1 173 ? -15.208 -25.468 25.538 1.00 70.19 173 ALA A O 1
ATOM 1213 N N . TYR A 1 174 ? -17.099 -24.517 24.743 1.00 67.19 174 TYR A N 1
ATOM 1214 C CA . TYR A 1 174 ? -16.514 -23.984 23.524 1.00 67.19 174 TYR A CA 1
ATOM 1215 C C . TYR A 1 174 ? -16.481 -22.469 23.639 1.00 67.19 174 TYR A C 1
ATOM 1217 O O . TYR A 1 174 ? -17.519 -21.835 23.854 1.00 67.19 174 TYR A O 1
ATOM 1225 N N . THR A 1 175 ? -15.287 -21.894 23.524 1.00 58.31 175 THR A N 1
ATOM 1226 C CA . THR A 1 175 ? -15.130 -20.447 23.382 1.00 58.31 175 THR A CA 1
ATOM 1227 C C . THR A 1 175 ? -15.012 -20.100 21.912 1.00 58.31 175 THR A C 1
ATOM 1229 O O . THR A 1 175 ? -14.110 -20.594 21.239 1.00 58.31 175 THR A O 1
ATOM 1232 N N . TYR A 1 176 ? -15.896 -19.227 21.438 1.00 52.34 176 TYR A N 1
ATOM 1233 C CA . TYR A 1 176 ? -15.829 -18.672 20.091 1.00 52.34 176 TYR A CA 1
ATOM 1234 C C . TYR A 1 176 ? -15.741 -17.143 20.174 1.00 52.34 176 TYR A C 1
ATOM 1236 O O . TYR A 1 176 ? -16.525 -16.518 20.896 1.00 52.34 176 TYR A O 1
ATOM 1244 N N . GLY A 1 177 ? -14.774 -16.548 19.471 1.00 49.44 177 GLY A N 1
ATOM 1245 C CA . GLY A 1 177 ? -14.599 -15.095 19.375 1.00 49.44 177 GLY A CA 1
ATOM 1246 C C . GLY A 1 177 ? -13.139 -14.631 19.389 1.00 49.44 177 GLY A C 1
ATOM 1247 O O . GLY A 1 177 ? -12.254 -15.342 19.864 1.00 49.44 177 GLY A O 1
ATOM 1248 N N . SER A 1 178 ? -12.913 -13.417 18.880 1.00 46.03 178 SER A N 1
ATOM 1249 C CA . SER A 1 178 ? -11.649 -12.672 18.962 1.00 46.03 178 SER A CA 1
ATOM 1250 C C . SER A 1 178 ? -11.835 -11.454 19.880 1.00 46.03 178 SER A C 1
ATOM 1252 O O . SER A 1 178 ? -12.888 -10.815 19.872 1.00 46.03 178 SER A O 1
ATOM 1254 N N . GLY A 1 179 ? -10.830 -11.130 20.698 1.00 58.12 179 GLY A N 1
ATOM 1255 C CA . GLY A 1 179 ? -10.845 -9.948 21.567 1.00 58.12 179 GLY A CA 1
ATOM 1256 C C . GLY A 1 179 ? -11.780 -10.022 22.790 1.00 58.12 179 GLY A C 1
ATOM 1257 O O . GLY A 1 179 ? -11.942 -11.068 23.423 1.00 58.12 179 GLY A O 1
ATOM 1258 N N . GLY A 1 180 ? -12.344 -8.866 23.175 1.00 42.59 180 GLY A N 1
ATOM 1259 C CA . GLY A 1 180 ? -13.113 -8.650 24.416 1.00 42.59 180 GLY A CA 1
ATOM 1260 C C . GLY A 1 180 ? -14.540 -9.215 24.437 1.00 42.59 180 GLY A C 1
ATOM 1261 O O . GLY A 1 180 ? -15.229 -9.090 25.447 1.00 42.59 180 GLY A O 1
ATOM 1262 N N . THR A 1 181 ? -14.994 -9.845 23.351 1.00 47.56 181 THR A N 1
ATOM 1263 C CA . THR A 1 181 ? -16.285 -10.542 23.278 1.00 47.56 181 THR A CA 1
ATOM 1264 C C . THR A 1 181 ? -16.044 -12.034 23.070 1.00 47.56 181 THR A C 1
ATOM 1266 O O . THR A 1 181 ? -15.609 -12.479 22.014 1.00 47.56 181 THR A O 1
ATOM 1269 N N . ARG A 1 182 ? -16.309 -12.827 24.114 1.00 52.69 182 ARG A N 1
ATOM 1270 C CA . ARG A 1 182 ? -16.234 -14.292 24.073 1.00 52.69 182 ARG A CA 1
ATOM 1271 C C . ARG A 1 182 ? -17.621 -14.860 24.316 1.00 52.69 182 ARG A C 1
ATOM 1273 O O . ARG A 1 182 ? -18.241 -14.548 25.331 1.00 52.69 182 ARG A O 1
ATOM 1280 N N . LEU A 1 183 ? -18.094 -15.699 23.402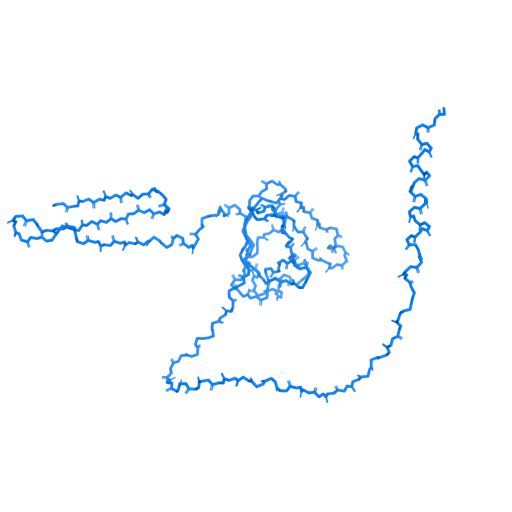 1.00 57.06 183 LEU A N 1
ATOM 1281 C CA . LEU A 1 183 ? -19.321 -16.467 23.585 1.00 57.06 183 LEU A CA 1
ATOM 1282 C C . LEU A 1 183 ? -18.952 -17.825 24.185 1.00 57.06 183 LEU A C 1
ATOM 1284 O O . LEU A 1 183 ? -18.102 -18.534 23.646 1.00 57.06 183 LEU A O 1
ATOM 1288 N N . LEU A 1 184 ? -19.567 -18.155 25.322 1.00 60.19 184 LEU A N 1
ATOM 1289 C CA . LEU A 1 184 ? -19.429 -19.448 25.985 1.00 60.19 184 LEU A CA 1
ATOM 1290 C C . LEU A 1 184 ? -20.665 -20.289 25.670 1.00 60.19 184 LEU A C 1
ATOM 1292 O O . LEU A 1 184 ? -21.764 -19.963 26.117 1.00 60.19 184 LEU A O 1
ATOM 1296 N N . PHE A 1 185 ? -20.474 -21.385 24.943 1.00 61.31 185 PHE A N 1
ATOM 1297 C CA . PHE A 1 185 ? -21.517 -22.386 24.741 1.00 61.31 185 PHE A CA 1
ATOM 1298 C C . PHE A 1 185 ? -21.259 -23.573 25.669 1.00 61.31 185 PHE A C 1
ATOM 1300 O O . PHE A 1 185 ? -20.187 -24.179 25.621 1.00 61.31 185 PHE A O 1
ATOM 1307 N N . VAL A 1 186 ? -22.243 -23.890 26.515 1.00 62.22 186 VAL A N 1
ATOM 1308 C CA . VAL A 1 186 ? -22.235 -25.070 27.389 1.00 62.22 186 VAL A CA 1
ATOM 1309 C C . VAL A 1 186 ? -23.218 -26.080 26.808 1.00 62.22 186 VAL A C 1
ATOM 1311 O O . VAL A 1 186 ? -24.427 -25.859 26.849 1.00 62.22 186 VAL A O 1
ATOM 1314 N N . GLY A 1 187 ? -22.691 -27.156 26.223 1.00 57.88 187 GLY A N 1
ATOM 1315 C CA . GLY A 1 187 ? -23.493 -28.288 25.757 1.00 57.88 187 GLY A CA 1
ATOM 1316 C C . GLY A 1 187 ? -23.650 -29.310 26.879 1.00 57.88 187 GLY A C 1
ATOM 1317 O O . GLY A 1 187 ? -22.644 -29.752 27.434 1.00 57.88 187 GLY A O 1
ATOM 1318 N N . GLY A 1 188 ? -24.894 -29.645 27.220 1.00 49.94 188 GLY A N 1
ATOM 1319 C CA . GLY A 1 188 ? -25.253 -30.720 28.149 1.00 49.94 188 GLY A CA 1
ATOM 1320 C C . GLY A 1 188 ? -25.882 -31.901 27.432 1.00 49.94 188 GLY A C 1
ATOM 1321 O O . GLY A 1 188 ? -26.430 -31.685 26.327 1.00 49.94 188 GLY A O 1
#

Foldseek 3Di:
DPPPVVVVVVVVVVCVVPPPPPDDDDDDDDDDDDDDPDDDPDPDDDDDDDDPPPDDFFDKFKAFFADWDPPCVVVQFWIWTWGQGPVGIAIATERPPCCVVFLQSVQEDDSVPDDGRWIKMWTAHQDPVRYGYQGNHNPTHIDTPPPPPDPVPPQPQDWDFPDADPVGHTWTWTWGDDPPDTDTDTDD

Solvent-accessible surface area (backbone atoms only — not comparable to full-atom values): 11715 Å² total; per-residue (Å²): 140,61,78,71,59,55,58,55,55,53,55,56,52,51,56,67,67,65,67,77,82,83,79,89,84,89,82,83,92,76,91,74,94,76,84,82,82,78,83,72,89,75,82,82,76,92,73,94,79,79,90,73,78,79,70,80,78,53,53,73,50,51,29,33,24,74,40,78,44,61,77,41,45,85,74,66,27,39,34,40,35,33,28,45,31,98,94,43,78,44,44,34,42,43,61,61,60,56,40,90,73,28,54,8,47,94,42,44,56,64,73,88,78,60,5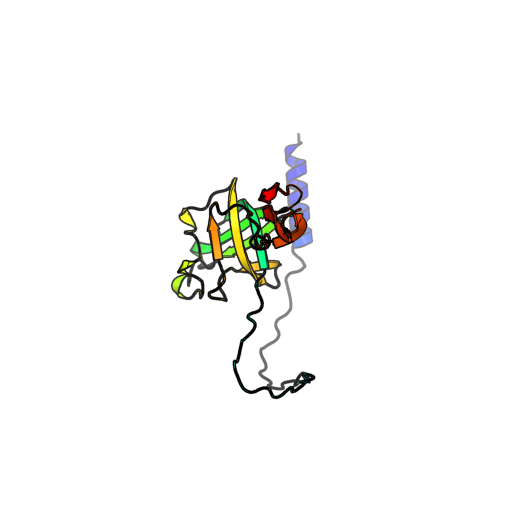4,70,77,38,44,31,31,38,26,13,45,70,44,97,89,62,30,30,31,42,30,89,41,62,86,16,23,33,41,74,69,53,67,87,72,55,92,77,56,66,75,56,76,46,77,43,76,81,49,64,45,99,86,74,47,76,28,48,31,42,41,51,63,64,83,97,54,73,48,78,48,77,60,130

Nearest PDB structures (foldseek):
  6lbu-assembly1_A  TM=7.166E-01  e=2.356E-02  Kluyveromyces lactis
  4dk3-assembly1_C  TM=6.119E-01  e=1.732E-01  Trypanosoma brucei
  3k5n-assembly1_A  TM=4.079E-01  e=2.438E-01  Escherichia coli
  3k5l-assembly1_A  TM=4.311E-01  e=3.432E-01  Escherichia coli
  7yny-assembly1_D  TM=3.102E-01  e=1.460E-01  Helicoverpa armigera nucleopolyhedrovirus

Mean predicted aligned error: 18.3 Å